Protein AF-A0A931P6E9-F1 (afdb_monomer_lite)

Structure (mmCIF, N/CA/C/O backbone):
data_AF-A0A931P6E9-F1
#
_entry.id   AF-A0A931P6E9-F1
#
loop_
_atom_site.group_PDB
_atom_site.id
_atom_site.type_symbol
_atom_site.label_atom_id
_atom_site.label_alt_id
_atom_site.label_comp_id
_atom_site.label_asym_id
_atom_site.label_entity_id
_atom_site.label_seq_id
_atom_site.pdbx_PDB_ins_code
_atom_site.Cartn_x
_atom_site.Cartn_y
_atom_site.Cartn_z
_atom_site.occupancy
_atom_site.B_iso_or_equiv
_atom_site.auth_seq_id
_atom_site.auth_comp_id
_atom_site.auth_asym_id
_atom_site.auth_atom_id
_atom_site.pdbx_PDB_model_num
ATOM 1 N N . MET A 1 1 ? -8.793 32.270 -4.865 1.00 37.72 1 MET A N 1
ATOM 2 C CA . MET A 1 1 ? -8.742 30.848 -4.454 1.00 37.72 1 MET A CA 1
ATOM 3 C C . MET A 1 1 ? -7.533 30.661 -3.545 1.00 37.72 1 MET A C 1
ATOM 5 O O . MET A 1 1 ? -6.419 30.543 -4.040 1.00 37.72 1 MET A O 1
ATOM 9 N N . SER A 1 2 ? -7.734 30.741 -2.228 1.00 30.88 2 SER A N 1
ATOM 10 C CA . SER A 1 2 ? -6.665 30.593 -1.229 1.00 30.88 2 SER A CA 1
ATOM 11 C C . SER A 1 2 ? -6.342 29.115 -1.012 1.00 30.88 2 SER A C 1
ATOM 13 O O . SER A 1 2 ? -7.248 28.305 -0.834 1.00 30.88 2 SER A O 1
ATOM 15 N N . LYS A 1 3 ? -5.055 28.752 -1.048 1.00 33.56 3 LYS A N 1
ATOM 16 C CA . LYS A 1 3 ? -4.587 27.404 -0.692 1.00 33.56 3 LYS A CA 1
ATOM 17 C C . LYS A 1 3 ? -4.678 27.233 0.833 1.00 33.56 3 LYS A C 1
ATOM 19 O O . LYS A 1 3 ? -4.134 28.084 1.534 1.00 33.56 3 LYS A O 1
ATOM 24 N N . PRO A 1 4 ? -5.301 26.167 1.364 1.00 40.81 4 PRO A N 1
ATOM 25 C CA . PRO A 1 4 ? -5.273 25.902 2.798 1.00 40.81 4 PRO A CA 1
ATOM 26 C C . PRO A 1 4 ? -3.853 25.521 3.251 1.00 40.81 4 PRO A C 1
ATOM 28 O O . PRO A 1 4 ? -3.159 24.735 2.600 1.00 40.81 4 PRO A O 1
ATOM 31 N N . GLY A 1 5 ? -3.406 26.112 4.360 1.00 35.81 5 GLY A N 1
ATOM 32 C CA . GLY A 1 5 ? -2.093 25.878 4.959 1.00 35.81 5 GLY A CA 1
ATOM 33 C C .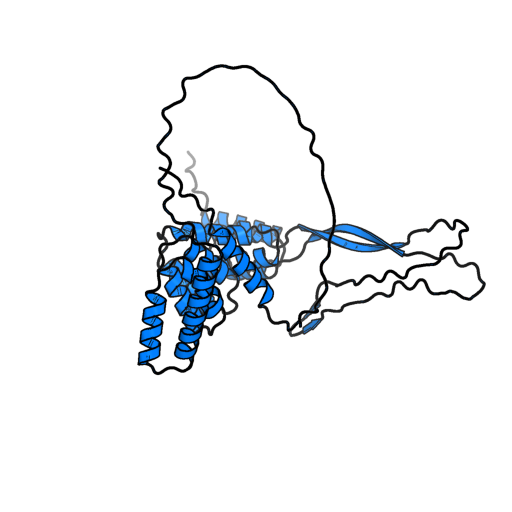 GLY A 1 5 ? -2.031 24.544 5.705 1.00 35.81 5 GLY A C 1
ATOM 34 O O . GLY A 1 5 ? -2.472 24.436 6.843 1.00 35.81 5 GLY A O 1
ATOM 35 N N . VAL A 1 6 ? -1.434 23.522 5.089 1.00 44.50 6 VAL A N 1
ATOM 36 C CA . VAL A 1 6 ? -1.236 22.190 5.688 1.00 44.50 6 VAL A CA 1
ATOM 37 C C . VAL A 1 6 ? 0.122 22.135 6.403 1.00 44.50 6 VAL A C 1
ATOM 39 O O . VAL A 1 6 ? 1.087 21.595 5.869 1.00 44.50 6 VAL A O 1
ATOM 42 N N . SER A 1 7 ? 0.237 22.718 7.602 1.00 42.66 7 SER A N 1
ATOM 43 C CA . SER A 1 7 ? 1.507 22.707 8.368 1.00 42.66 7 SER A CA 1
ATOM 44 C C . SER A 1 7 ? 1.514 21.721 9.555 1.00 42.66 7 SER A C 1
ATOM 46 O O . SER A 1 7 ? 2.566 21.231 9.959 1.00 42.66 7 SER A O 1
ATOM 48 N N . GLY A 1 8 ? 0.351 21.319 10.084 1.00 39.19 8 GLY A N 1
ATOM 49 C CA . GLY A 1 8 ? 0.281 20.485 11.298 1.00 39.19 8 GLY A CA 1
ATOM 50 C C . GLY A 1 8 ? 0.332 18.960 11.099 1.00 39.19 8 GLY A C 1
ATOM 51 O O . GLY A 1 8 ? 0.775 18.241 11.994 1.00 39.19 8 GLY A O 1
ATOM 52 N N . SER A 1 9 ? -0.105 18.440 9.947 1.00 51.00 9 SER A N 1
ATOM 53 C CA . SER A 1 9 ? -0.431 17.005 9.804 1.00 51.00 9 SER A CA 1
ATOM 54 C C . SER A 1 9 ? 0.738 16.106 9.353 1.00 51.00 9 SER A C 1
ATOM 56 O O . SER A 1 9 ? 0.750 14.897 9.589 1.00 51.00 9 SER A O 1
ATOM 58 N N . ALA A 1 10 ? 1.805 16.687 8.791 1.00 48.62 10 ALA A N 1
ATOM 59 C CA . ALA A 1 10 ? 2.968 15.930 8.309 1.00 48.62 10 ALA A CA 1
ATOM 60 C C . ALA A 1 10 ? 3.711 15.151 9.420 1.00 48.62 10 ALA A C 1
ATOM 62 O O . ALA A 1 10 ? 4.450 14.208 9.128 1.00 48.62 10 ALA A O 1
ATOM 63 N N . HIS A 1 11 ? 3.527 15.523 10.692 1.00 47.34 11 HIS A N 1
ATOM 64 C CA . HIS A 1 11 ? 4.158 14.843 11.827 1.00 47.34 11 HIS A CA 1
ATOM 65 C C . HIS A 1 11 ? 3.502 13.487 12.144 1.00 47.34 11 HIS A C 1
ATOM 67 O O . HIS A 1 11 ? 4.214 12.517 12.401 1.00 47.34 11 HIS A O 1
ATOM 73 N N . ALA A 1 12 ? 2.172 13.377 12.031 1.00 50.34 12 ALA A N 1
ATOM 74 C CA . ALA A 1 12 ? 1.443 12.130 12.286 1.00 50.34 12 ALA A CA 1
ATOM 75 C C . ALA A 1 12 ? 1.788 11.045 11.249 1.00 50.34 12 ALA A C 1
ATOM 77 O O . ALA A 1 12 ? 2.046 9.894 11.602 1.00 50.34 12 ALA A O 1
ATOM 78 N N . LEU A 1 13 ? 1.920 11.433 9.974 1.00 52.03 13 LEU A N 1
ATOM 79 C CA . LEU A 1 13 ? 2.317 10.516 8.899 1.00 52.03 13 LEU A CA 1
ATOM 80 C C . LEU A 1 13 ? 3.769 10.012 9.053 1.00 52.03 13 LEU A C 1
ATOM 82 O O . LEU A 1 13 ? 4.083 8.884 8.672 1.00 52.03 13 LEU A O 1
ATOM 86 N N . ARG A 1 14 ? 4.670 10.822 9.636 1.00 53.66 14 ARG A N 1
ATOM 87 C CA . ARG A 1 14 ? 6.057 10.411 9.937 1.00 53.66 14 ARG A CA 1
ATOM 88 C C . ARG A 1 14 ? 6.124 9.380 11.065 1.00 53.66 14 ARG A C 1
ATOM 90 O O . ARG A 1 14 ? 6.889 8.426 10.944 1.00 53.66 14 ARG A O 1
ATOM 97 N N . ILE A 1 15 ? 5.312 9.539 12.111 1.00 51.22 15 ILE A N 1
ATOM 98 C CA . ILE A 1 15 ? 5.212 8.570 13.216 1.00 51.22 15 ILE A CA 1
ATOM 99 C C . ILE A 1 15 ? 4.628 7.245 12.705 1.00 51.22 15 ILE A C 1
ATOM 101 O O . ILE A 1 15 ? 5.173 6.181 12.996 1.00 51.22 15 ILE A O 1
ATOM 105 N N . PHE A 1 16 ? 3.604 7.301 11.846 1.00 51.94 16 PHE A N 1
ATOM 106 C CA . PHE A 1 16 ? 3.040 6.116 11.191 1.00 51.94 16 PHE A CA 1
ATOM 107 C C . PHE A 1 16 ? 4.075 5.373 10.326 1.00 51.94 16 PHE A C 1
ATOM 109 O O . PHE A 1 16 ? 4.223 4.155 10.427 1.00 51.94 16 PHE A O 1
ATOM 116 N N . ARG A 1 17 ? 4.880 6.109 9.545 1.00 53.22 17 ARG A N 1
ATOM 117 C CA . ARG A 1 17 ? 5.963 5.538 8.724 1.00 53.22 17 ARG A CA 1
ATOM 118 C C . ARG A 1 17 ? 7.057 4.860 9.563 1.00 53.22 17 ARG A C 1
ATOM 120 O O . ARG A 1 17 ? 7.628 3.873 9.109 1.00 53.22 17 ARG A O 1
ATOM 127 N N . TRP A 1 18 ? 7.337 5.347 10.773 1.00 46.69 18 TRP A N 1
ATOM 128 C CA . TRP A 1 18 ? 8.264 4.697 11.710 1.00 46.69 18 TRP A CA 1
ATOM 129 C C . TRP A 1 18 ? 7.665 3.427 12.342 1.00 46.69 18 TRP A C 1
ATOM 131 O O . TRP A 1 18 ? 8.343 2.402 12.432 1.00 46.69 18 TRP A O 1
ATOM 141 N N . ALA A 1 19 ? 6.376 3.454 12.694 1.00 42.84 19 ALA A N 1
ATOM 142 C CA . ALA A 1 19 ? 5.666 2.331 13.312 1.00 42.84 19 ALA A CA 1
ATOM 143 C C . ALA A 1 19 ? 5.377 1.158 12.351 1.00 42.84 19 ALA A C 1
ATOM 145 O O . ALA A 1 19 ? 5.225 0.025 12.808 1.00 42.84 19 ALA A O 1
ATOM 146 N N . LEU A 1 20 ? 5.304 1.414 11.039 1.00 50.03 20 LEU A N 1
ATOM 147 C CA . LEU A 1 20 ? 5.203 0.381 9.998 1.00 50.03 20 LEU A CA 1
ATOM 148 C C . LEU A 1 20 ? 6.561 -0.244 9.651 1.00 50.03 20 LEU A C 1
ATOM 150 O O . LEU A 1 20 ? 6.646 -1.450 9.450 1.00 50.03 20 LEU A O 1
ATOM 154 N N . MET A 1 21 ? 7.638 0.550 9.634 1.00 44.16 21 MET A N 1
ATOM 155 C CA . MET A 1 21 ? 8.998 0.059 9.349 1.00 44.16 21 MET A CA 1
ATOM 156 C C . MET A 1 21 ? 9.559 -0.845 10.456 1.00 44.16 21 MET A C 1
ATOM 158 O O . MET A 1 21 ? 10.421 -1.674 10.192 1.00 44.16 21 MET A O 1
ATOM 162 N N . THR A 1 22 ? 9.084 -0.688 11.691 1.00 44.66 22 THR A N 1
ATOM 163 C CA . THR A 1 22 ? 9.527 -1.474 12.856 1.00 44.66 22 THR A CA 1
ATOM 164 C C . THR A 1 22 ? 8.664 -2.716 13.118 1.00 44.66 22 THR A C 1
ATOM 166 O O . THR A 1 22 ? 9.045 -3.558 13.924 1.00 44.66 22 THR A O 1
ATOM 169 N N . GLY A 1 23 ? 7.519 -2.861 12.437 1.00 36.66 23 GLY A N 1
ATOM 170 C CA . GLY A 1 23 ? 6.519 -3.902 12.713 1.00 36.66 23 GLY A CA 1
ATOM 171 C C . GLY A 1 23 ? 6.686 -5.231 11.966 1.00 36.66 23 GLY A C 1
ATOM 172 O O . GLY A 1 23 ? 5.920 -6.156 12.223 1.00 36.66 23 GLY A O 1
ATOM 173 N N . ALA A 1 24 ? 7.662 -5.365 11.064 1.00 37.91 24 ALA A N 1
ATOM 174 C CA . ALA A 1 24 ? 7.980 -6.649 10.440 1.00 37.91 24 ALA A CA 1
ATOM 175 C C . ALA A 1 24 ? 8.826 -7.500 11.406 1.00 37.91 24 ALA A C 1
ATOM 177 O O . ALA A 1 24 ? 10.048 -7.400 11.418 1.00 37.91 24 ALA A O 1
ATOM 178 N N . ALA A 1 25 ? 8.141 -8.270 12.256 1.00 37.81 25 ALA A N 1
ATOM 179 C CA . ALA A 1 25 ? 8.615 -9.426 13.025 1.00 37.81 25 ALA A CA 1
ATOM 180 C C . ALA A 1 25 ? 10.145 -9.605 13.162 1.00 37.81 25 ALA A C 1
ATOM 182 O O . ALA A 1 25 ? 10.723 -10.474 12.522 1.00 37.81 25 ALA A O 1
ATOM 183 N N . PHE A 1 26 ? 10.777 -8.859 14.071 1.00 30.36 26 PHE A N 1
ATOM 184 C CA . PHE A 1 26 ? 12.008 -9.286 14.741 1.00 30.36 26 PHE A CA 1
ATOM 185 C C . PHE A 1 26 ? 11.979 -8.793 16.186 1.00 30.36 26 PHE A C 1
ATOM 187 O O . PHE A 1 26 ? 11.957 -7.592 16.455 1.00 30.36 26 PHE A O 1
ATOM 194 N N . GLY A 1 27 ? 11.950 -9.741 17.123 1.00 34.56 27 GLY A N 1
ATOM 195 C CA . GLY A 1 27 ? 12.143 -9.468 18.539 1.00 34.56 27 GLY A CA 1
ATOM 196 C C . GLY A 1 27 ? 13.570 -8.991 18.769 1.00 34.56 27 GLY A C 1
ATOM 197 O O . GLY A 1 27 ? 14.489 -9.799 18.848 1.00 34.56 27 GLY A O 1
ATOM 198 N N . VAL A 1 28 ? 13.751 -7.679 18.865 1.00 29.83 28 VAL A N 1
ATOM 199 C CA . VAL A 1 28 ? 14.983 -7.072 19.364 1.00 29.83 28 VAL A CA 1
ATOM 200 C C . VAL A 1 28 ? 14.614 -6.297 20.618 1.00 29.83 28 VAL A C 1
ATOM 202 O O . VAL A 1 28 ? 13.888 -5.305 20.575 1.00 29.83 28 VAL A O 1
ATOM 205 N N . THR A 1 29 ? 15.081 -6.800 21.754 1.00 30.42 29 THR A N 1
ATOM 206 C CA . THR A 1 29 ? 15.074 -6.105 23.040 1.00 30.42 29 THR A CA 1
ATOM 207 C C . THR A 1 29 ? 15.833 -4.779 22.916 1.00 30.42 29 THR A C 1
ATOM 209 O O . THR A 1 29 ? 16.926 -4.757 22.346 1.00 30.42 29 THR A O 1
ATOM 212 N N . PRO A 1 30 ? 15.313 -3.657 23.446 1.00 33.00 30 PRO A N 1
ATOM 213 C CA . PRO A 1 30 ? 16.059 -2.409 23.444 1.00 33.00 30 PRO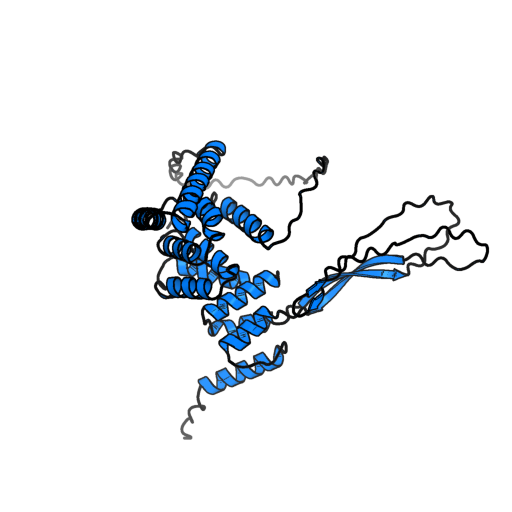 A CA 1
ATOM 214 C C . PRO A 1 30 ? 17.186 -2.475 24.483 1.00 33.00 30 PRO A C 1
ATOM 216 O O . PRO A 1 30 ? 16.942 -2.509 25.688 1.00 33.00 30 PRO A O 1
ATOM 219 N N . LEU A 1 31 ? 18.430 -2.478 24.003 1.00 30.56 31 LEU A N 1
ATOM 220 C CA . LEU A 1 31 ? 19.617 -2.171 24.798 1.00 30.56 31 LEU A CA 1
ATOM 221 C C . LEU A 1 31 ? 19.600 -0.676 25.144 1.00 30.56 31 LEU A C 1
ATOM 223 O O . LEU A 1 31 ? 19.678 0.188 24.273 1.00 30.56 31 LEU A O 1
ATOM 227 N N . THR A 1 32 ? 19.478 -0.380 26.433 1.00 37.59 32 THR A N 1
ATOM 228 C CA . THR A 1 32 ? 19.641 0.952 27.017 1.00 37.59 32 THR A CA 1
ATOM 229 C C . THR A 1 32 ? 21.091 1.422 26.871 1.00 37.59 32 THR A C 1
ATOM 231 O O . THR A 1 32 ? 21.993 0.806 27.433 1.00 37.59 32 THR A O 1
ATOM 234 N N . GLY A 1 33 ? 21.309 2.522 26.146 1.00 31.34 33 GLY A N 1
ATOM 235 C CA . GLY A 1 33 ? 22.601 3.196 25.998 1.00 31.34 33 GLY A CA 1
ATOM 236 C C . GLY A 1 33 ? 22.445 4.714 26.132 1.00 31.34 33 GLY A C 1
ATOM 237 O O . GLY A 1 33 ? 21.525 5.297 25.567 1.00 31.34 33 GLY A O 1
ATOM 238 N N . ALA A 1 34 ? 23.320 5.307 26.944 1.00 33.56 34 ALA A N 1
ATOM 239 C CA . ALA A 1 34 ? 23.316 6.663 27.501 1.00 33.56 34 ALA A CA 1
ATOM 240 C C . ALA A 1 34 ? 23.483 7.813 26.463 1.00 33.56 34 ALA A C 1
ATOM 242 O O . ALA A 1 34 ? 23.802 7.552 25.302 1.00 33.56 34 ALA A O 1
ATOM 243 N N . PRO A 1 35 ? 23.267 9.093 26.852 1.00 39.09 35 PRO A N 1
ATOM 244 C CA . PRO A 1 35 ? 23.123 10.207 25.917 1.00 39.09 35 PRO A CA 1
ATOM 245 C C . PRO A 1 35 ? 24.469 10.754 25.422 1.00 39.09 35 PRO A C 1
ATOM 247 O O . PRO A 1 35 ? 25.378 11.031 26.201 1.00 39.09 35 PRO A O 1
ATOM 250 N N . PHE A 1 36 ? 24.552 10.974 24.110 1.00 32.66 36 PHE A N 1
ATOM 251 C CA . PHE A 1 36 ? 25.669 11.631 23.437 1.00 32.66 36 PHE A CA 1
ATOM 252 C C . PHE A 1 36 ? 25.425 13.150 23.420 1.00 32.66 36 PHE A C 1
ATOM 254 O O . PHE A 1 36 ? 24.562 13.642 22.690 1.00 32.66 36 PHE A O 1
ATOM 261 N N . GLN A 1 37 ? 26.162 13.893 24.248 1.00 41.50 37 GLN A N 1
ATOM 262 C CA . GLN A 1 37 ? 26.426 15.315 24.022 1.00 41.50 37 GLN A CA 1
ATOM 263 C C . GLN A 1 37 ? 27.653 15.427 23.109 1.00 41.50 37 GLN A C 1
ATOM 265 O O . GLN A 1 37 ? 28.647 14.754 23.359 1.00 41.50 37 GLN A O 1
ATOM 270 N N . ASP A 1 38 ? 27.603 16.260 22.069 1.00 38.88 38 ASP A N 1
ATOM 271 C CA . ASP A 1 38 ? 28.269 17.573 22.050 1.00 38.88 38 ASP A CA 1
ATOM 272 C C . ASP A 1 38 ? 28.414 18.124 20.607 1.00 38.88 38 ASP A C 1
ATOM 274 O O . ASP A 1 38 ? 28.525 17.382 19.635 1.00 38.88 38 ASP A O 1
ATOM 278 N N . ARG A 1 39 ? 28.425 19.460 20.518 1.00 36.69 39 ARG A N 1
ATOM 279 C CA . ARG A 1 39 ? 29.121 20.318 19.534 1.00 36.69 39 ARG A CA 1
ATOM 280 C C . ARG A 1 39 ? 29.086 20.015 18.023 1.00 36.69 39 ARG A C 1
ATOM 282 O O . ARG A 1 39 ? 29.835 19.194 17.512 1.00 36.69 39 ARG A O 1
ATOM 289 N N . ALA A 1 40 ? 28.481 20.954 17.287 1.00 36.44 40 ALA A N 1
ATOM 290 C CA . ALA A 1 40 ? 29.203 21.720 16.258 1.00 36.44 40 ALA A CA 1
ATOM 291 C C . ALA A 1 40 ? 28.470 23.038 15.947 1.00 36.44 40 ALA A C 1
ATOM 293 O O . ALA A 1 40 ? 27.400 23.054 15.341 1.00 36.44 40 ALA A O 1
ATOM 294 N N . LYS A 1 41 ? 29.072 24.153 16.376 1.00 44.69 41 LYS A N 1
ATOM 295 C CA . LYS A 1 41 ? 28.790 25.497 15.862 1.00 44.69 41 LYS A CA 1
ATOM 296 C C . LYS A 1 41 ? 29.292 25.553 14.420 1.00 44.69 41 LYS A C 1
ATOM 298 O O . LYS A 1 41 ? 30.436 25.180 14.173 1.00 44.69 41 LYS A O 1
ATOM 303 N N . GLN A 1 42 ? 28.470 26.039 13.498 1.00 39.25 42 GLN A N 1
ATOM 304 C CA . GLN A 1 42 ? 28.917 26.395 12.156 1.00 39.25 42 GLN A CA 1
ATOM 305 C C . GLN A 1 42 ? 28.522 27.849 11.904 1.00 39.25 42 GLN A C 1
ATOM 307 O O . GLN A 1 42 ? 27.346 28.186 11.768 1.00 39.25 42 GLN A O 1
ATOM 312 N N . GLU A 1 43 ? 29.538 28.703 11.958 1.00 37.72 43 GLU A N 1
ATOM 313 C CA . GLU A 1 43 ? 29.482 30.132 11.687 1.00 37.72 43 GLU A CA 1
ATOM 314 C C . GLU A 1 43 ? 29.067 30.356 10.227 1.00 37.72 43 GLU A C 1
ATOM 316 O O . GLU A 1 43 ? 29.610 29.737 9.310 1.00 37.72 43 GLU A O 1
ATOM 321 N N . ARG A 1 44 ? 28.075 31.224 10.009 1.00 44.50 44 ARG A N 1
ATOM 322 C CA . ARG A 1 44 ? 27.736 31.753 8.684 1.00 44.50 44 ARG A CA 1
ATOM 323 C C . ARG A 1 44 ? 28.222 33.200 8.603 1.00 44.50 44 ARG A C 1
ATOM 325 O O . ARG A 1 44 ? 27.969 33.946 9.548 1.00 44.50 44 ARG A O 1
ATOM 332 N N . PRO A 1 45 ? 28.860 33.615 7.498 1.00 46.84 45 PRO A N 1
ATOM 333 C CA . PRO A 1 45 ? 29.215 35.009 7.290 1.00 46.84 45 PRO A CA 1
ATOM 334 C C . PRO A 1 45 ? 27.970 35.849 6.980 1.00 46.84 45 PRO A C 1
ATOM 336 O O . PRO A 1 45 ? 27.122 35.473 6.170 1.00 46.84 45 PRO A O 1
ATOM 339 N N . THR A 1 46 ? 27.884 36.999 7.641 1.00 43.31 46 THR A N 1
ATOM 340 C CA . THR A 1 46 ? 26.956 38.095 7.359 1.00 43.31 46 THR A CA 1
ATOM 341 C C . THR A 1 46 ? 27.442 38.871 6.137 1.00 43.31 46 THR A C 1
ATOM 343 O O . THR A 1 46 ? 28.530 39.445 6.174 1.00 43.31 46 THR A O 1
ATOM 346 N N . VAL A 1 47 ? 26.641 38.909 5.073 1.00 51.38 47 VAL A N 1
ATOM 347 C CA . VAL A 1 47 ? 26.806 39.865 3.970 1.00 51.38 47 VAL A CA 1
ATOM 348 C C . VAL A 1 47 ? 25.832 41.013 4.220 1.00 51.38 47 VAL A C 1
ATOM 350 O O . VAL A 1 47 ? 24.620 40.810 4.224 1.00 51.38 47 VAL A O 1
ATOM 353 N N . ASN A 1 48 ? 26.391 42.193 4.489 1.00 49.22 48 ASN A N 1
ATOM 354 C CA . ASN A 1 48 ? 25.690 43.471 4.458 1.00 49.22 48 ASN A CA 1
ATOM 355 C C . ASN A 1 48 ? 25.589 43.913 2.996 1.00 49.22 48 ASN A C 1
ATOM 357 O O . ASN A 1 48 ? 26.614 44.214 2.389 1.00 49.22 48 ASN A O 1
ATOM 361 N N . GLU A 1 49 ? 24.375 44.008 2.464 1.00 47.69 49 GLU A N 1
ATOM 362 C CA . GLU A 1 49 ? 24.091 44.787 1.259 1.00 47.69 49 GLU A CA 1
ATOM 363 C C . GLU A 1 49 ? 23.000 45.802 1.594 1.00 47.69 49 GLU A C 1
ATOM 365 O O . GLU A 1 49 ? 21.827 45.477 1.772 1.00 47.69 49 GLU A O 1
ATOM 370 N N . SER A 1 50 ? 23.448 47.045 1.752 1.00 47.53 50 SER A N 1
ATOM 371 C CA . SER A 1 50 ? 22.639 48.254 1.744 1.00 47.53 50 SER A CA 1
ATOM 372 C C . SER A 1 50 ? 22.305 48.602 0.297 1.00 47.53 50 SER A C 1
ATOM 374 O O . SER A 1 50 ? 23.213 48.826 -0.506 1.00 47.53 50 SER A O 1
ATOM 376 N N . SER A 1 51 ? 21.028 48.689 -0.047 1.00 53.06 51 SER A N 1
ATOM 377 C CA . SER A 1 51 ? 20.587 49.434 -1.224 1.00 53.06 51 SER A CA 1
ATOM 378 C C . SER A 1 51 ? 19.223 50.048 -0.956 1.00 53.06 51 SER A C 1
ATOM 380 O O . SER A 1 51 ? 18.339 49.420 -0.371 1.00 53.06 51 SER A O 1
ATOM 382 N N . ASP A 1 52 ? 19.167 51.318 -1.327 1.00 48.22 52 ASP A N 1
ATOM 383 C CA . ASP A 1 52 ? 18.215 52.337 -0.940 1.00 48.22 52 ASP A CA 1
ATOM 384 C C . ASP A 1 52 ? 16.802 52.165 -1.504 1.00 48.22 52 ASP A C 1
ATOM 386 O O . ASP A 1 52 ? 16.521 51.397 -2.423 1.00 48.22 52 ASP A O 1
ATOM 390 N N . GLU A 1 53 ? 15.925 52.937 -0.868 1.00 47.25 53 GLU A N 1
ATOM 391 C CA . GLU A 1 53 ? 14.483 53.039 -1.003 1.00 47.25 53 GLU A CA 1
ATOM 392 C C . GLU A 1 53 ? 13.990 53.377 -2.422 1.00 47.25 53 GLU A C 1
ATOM 394 O O . GLU A 1 53 ? 14.356 54.398 -2.999 1.00 47.25 53 GLU A O 1
ATOM 399 N N . GLU A 1 54 ? 12.978 52.638 -2.884 1.00 52.56 54 GLU A N 1
ATOM 400 C CA . GLU A 1 54 ? 11.913 53.196 -3.724 1.00 52.56 54 GLU A CA 1
ATOM 401 C C . GLU A 1 54 ? 10.561 52.836 -3.083 1.00 52.56 54 GLU A C 1
ATOM 403 O O . GLU A 1 54 ? 10.090 51.695 -3.117 1.00 52.56 54 GLU A O 1
ATOM 408 N N . ARG A 1 55 ? 9.968 53.810 -2.376 1.00 50.75 55 ARG A N 1
ATOM 409 C CA . ARG A 1 55 ? 8.710 53.658 -1.628 1.00 50.75 55 ARG A CA 1
ATOM 410 C C . ARG A 1 55 ? 7.518 53.585 -2.579 1.00 50.75 55 ARG A C 1
ATOM 412 O O . ARG A 1 55 ? 6.919 54.600 -2.925 1.00 50.75 55 ARG A O 1
ATOM 419 N N . VAL A 1 56 ? 7.121 52.365 -2.923 1.00 68.12 56 VAL A N 1
ATOM 420 C CA . VAL A 1 56 ? 5.798 52.068 -3.485 1.00 68.12 56 VAL A CA 1
ATOM 421 C C . VAL A 1 56 ? 4.759 52.088 -2.346 1.00 68.12 56 VAL A C 1
ATOM 423 O O . VAL A 1 56 ? 5.009 51.491 -1.295 1.00 68.12 56 VAL A O 1
ATOM 426 N N . PRO A 1 57 ? 3.598 52.758 -2.496 1.00 55.19 57 PRO A N 1
ATOM 427 C CA . PRO A 1 57 ? 2.561 52.793 -1.466 1.00 55.19 57 PRO A CA 1
ATOM 428 C C . PRO A 1 57 ? 2.064 51.380 -1.127 1.00 55.19 57 PRO A C 1
ATOM 430 O O . PRO A 1 57 ? 1.603 50.636 -1.993 1.00 55.19 57 PRO A O 1
ATOM 433 N N . LYS A 1 58 ? 2.185 51.026 0.158 1.00 64.25 58 LYS A N 1
ATOM 434 C CA . LYS A 1 58 ? 1.834 49.726 0.742 1.00 64.25 58 LYS A CA 1
ATOM 435 C C . LYS A 1 58 ? 0.332 49.450 0.522 1.00 64.25 58 LYS A C 1
ATOM 437 O O . LYS A 1 58 ? -0.487 50.219 1.028 1.00 64.25 58 LYS A O 1
ATOM 442 N N . PRO A 1 59 ? -0.056 48.394 -0.219 1.00 65.75 59 PRO A N 1
ATOM 443 C CA . PRO A 1 59 ? -1.453 47.989 -0.332 1.00 65.75 59 PRO A CA 1
ATOM 444 C C . PRO A 1 59 ? -2.006 47.657 1.056 1.00 65.75 59 PRO A C 1
ATOM 446 O O . PRO A 1 59 ? -1.316 47.014 1.847 1.00 65.75 59 PRO A O 1
ATOM 449 N N . LEU A 1 60 ? -3.231 48.111 1.334 1.00 63.09 60 LEU A N 1
ATOM 450 C CA . LEU A 1 60 ? -3.983 47.837 2.561 1.00 63.09 60 LEU A CA 1
ATOM 451 C C . LEU A 1 60 ? -3.851 46.358 2.946 1.00 63.09 60 LEU A C 1
ATOM 453 O O . LEU A 1 60 ? -4.236 45.474 2.177 1.00 63.09 60 LEU A O 1
ATOM 457 N N . GLU A 1 61 ? -3.256 46.111 4.114 1.00 64.31 61 GLU A N 1
ATOM 458 C CA . GLU A 1 61 ? -2.986 44.766 4.608 1.00 64.31 61 GLU A CA 1
ATOM 459 C C . GLU A 1 61 ? -4.316 44.005 4.768 1.00 64.31 61 GLU A C 1
ATOM 461 O O . GLU A 1 61 ? -5.230 44.504 5.431 1.00 64.31 61 GLU A O 1
ATOM 466 N N . PRO A 1 62 ? -4.473 42.824 4.139 1.00 64.50 62 PRO A N 1
ATOM 467 C CA . PRO A 1 62 ? -5.637 41.982 4.366 1.00 64.50 62 PRO A CA 1
ATOM 468 C C . PRO A 1 62 ? -5.656 41.596 5.846 1.00 64.50 62 PRO A C 1
ATOM 470 O O . PRO A 1 62 ? -4.663 41.071 6.348 1.00 64.50 62 PRO A O 1
ATOM 473 N N . GLY A 1 63 ? -6.769 41.899 6.522 1.00 62.03 63 GLY A N 1
ATOM 474 C CA . GLY A 1 63 ? -6.951 41.668 7.954 1.00 62.03 63 GLY A CA 1
ATOM 475 C C . GLY A 1 63 ? -6.431 40.299 8.378 1.00 62.03 63 GLY A C 1
ATOM 476 O O . GLY A 1 63 ? -6.709 39.295 7.715 1.00 62.03 63 GLY A O 1
ATOM 477 N N . GLU A 1 64 ? -5.633 40.294 9.447 1.00 63.56 64 GLU A N 1
ATOM 478 C CA . GLU A 1 64 ? -5.045 39.091 10.025 1.00 63.56 64 GLU A CA 1
ATOM 479 C C . GLU A 1 64 ? -6.124 38.005 10.145 1.00 63.56 64 GLU A C 1
ATOM 481 O O . GLU A 1 64 ? -7.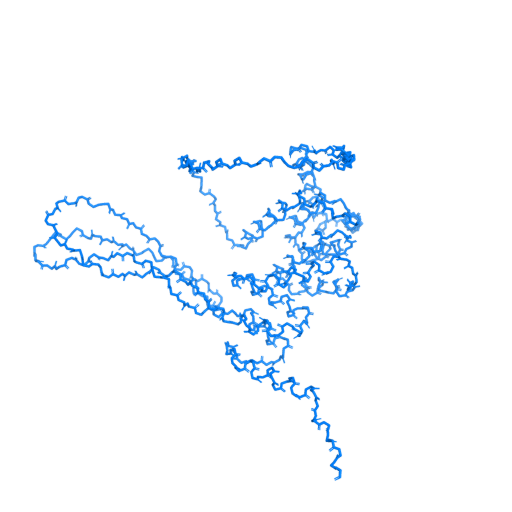172 38.258 10.747 1.00 63.56 64 GLU A O 1
ATOM 486 N N . PRO A 1 65 ? -5.924 36.816 9.546 1.00 61.31 65 PRO A N 1
ATOM 487 C CA . PRO A 1 65 ? -6.867 35.726 9.704 1.00 61.31 65 PRO A CA 1
ATOM 488 C C . PRO A 1 65 ? -6.986 35.428 11.196 1.00 61.31 65 PRO A C 1
ATOM 490 O O . PRO A 1 65 ? -5.993 35.111 11.852 1.00 61.31 65 PRO A O 1
ATOM 493 N N . ASP A 1 66 ? -8.209 35.587 11.691 1.00 53.69 66 ASP A N 1
ATOM 494 C CA . ASP A 1 66 ? -8.668 35.337 13.050 1.00 53.69 66 ASP A CA 1
ATOM 495 C C . ASP A 1 66 ? -7.969 34.092 13.631 1.00 53.69 66 ASP A C 1
ATOM 497 O O . ASP A 1 66 ? -8.270 32.946 13.297 1.00 53.69 66 ASP A O 1
ATOM 501 N N . SER A 1 67 ? -6.946 34.330 14.453 1.00 56.00 67 SER A N 1
ATOM 502 C CA . SER A 1 67 ? -6.013 33.334 14.996 1.00 56.00 67 SER A CA 1
ATOM 503 C C . SER A 1 67 ? -6.608 32.567 16.186 1.00 56.00 67 SER A C 1
ATOM 505 O O . SER A 1 67 ? -5.900 32.015 17.030 1.00 56.00 67 SER A O 1
ATOM 507 N N . THR A 1 68 ? -7.937 32.492 16.236 1.00 52.66 68 THR A N 1
ATOM 508 C CA . THR A 1 68 ? -8.725 31.815 17.267 1.00 52.66 68 THR A CA 1
ATOM 509 C C . THR A 1 68 ? -8.848 30.307 17.056 1.00 52.66 68 THR A C 1
ATOM 511 O O . THR A 1 68 ? -9.489 29.632 17.867 1.00 52.66 68 THR A O 1
ATOM 514 N N . GLU A 1 69 ? -8.152 29.728 16.068 1.00 57.16 69 GLU A N 1
ATOM 515 C CA . GLU A 1 69 ? -7.832 28.299 16.072 1.00 57.16 69 GLU A CA 1
ATOM 516 C C . GLU A 1 69 ? -6.839 28.037 17.217 1.00 57.16 69 GLU A C 1
ATOM 518 O O . GLU A 1 69 ? -5.623 27.957 17.026 1.00 57.16 69 GLU A O 1
ATOM 523 N N . LYS A 1 70 ? -7.381 27.979 18.446 1.00 65.81 70 LYS A N 1
ATOM 524 C CA . LYS A 1 70 ? -6.691 27.629 19.689 1.00 65.81 70 LYS A CA 1
ATOM 525 C C . LYS A 1 70 ? -5.794 26.445 19.390 1.00 65.81 70 LYS A C 1
ATOM 527 O O . LYS A 1 70 ? -6.261 25.311 19.269 1.00 65.81 70 LYS A O 1
ATOM 532 N N . GLN A 1 71 ? -4.499 26.713 19.261 1.00 76.56 71 GLN A N 1
ATOM 533 C CA . GLN A 1 71 ? -3.506 25.675 19.096 1.00 76.56 71 GLN A CA 1
ATOM 534 C C . GLN A 1 71 ? -3.552 24.834 20.366 1.00 76.56 71 GLN A C 1
ATOM 536 O O . GLN A 1 71 ? -2.962 25.208 21.377 1.00 76.56 71 GLN A O 1
ATOM 541 N N . LEU A 1 72 ? -4.292 23.720 20.314 1.00 78.50 72 LEU A N 1
ATOM 542 C CA . LEU A 1 72 ? -4.302 22.722 21.374 1.00 78.50 72 LEU A CA 1
ATOM 543 C C . LEU A 1 72 ? -2.851 22.472 21.755 1.00 78.50 72 LEU A C 1
ATOM 545 O O . LEU A 1 72 ? -2.009 22.176 20.890 1.00 78.50 72 LEU A O 1
ATOM 549 N N . SER A 1 73 ? -2.563 22.648 23.038 1.00 89.56 73 SER A N 1
ATOM 550 C CA . SER A 1 73 ? -1.224 22.444 23.556 1.00 89.56 73 SER A CA 1
ATOM 551 C C . SER A 1 73 ? -0.768 21.033 23.176 1.00 89.56 73 SER A C 1
ATOM 553 O O . SER A 1 73 ? -1.568 20.101 23.042 1.00 89.56 73 SER A O 1
ATOM 555 N N . LYS A 1 74 ? 0.538 20.842 22.962 1.00 90.31 74 LYS A N 1
ATOM 556 C CA . LYS A 1 74 ? 1.074 19.517 22.602 1.00 90.31 74 LYS A CA 1
ATOM 557 C C . LYS A 1 74 ? 0.625 18.431 23.595 1.00 90.31 74 LYS A C 1
ATOM 559 O O . LYS A 1 74 ? 0.391 17.299 23.183 1.00 90.31 74 LYS A O 1
ATOM 564 N N . SER A 1 75 ? 0.456 18.787 24.872 1.00 91.50 75 SER A N 1
ATOM 565 C CA . SER A 1 75 ? -0.042 17.886 25.915 1.00 91.50 75 SER A CA 1
ATOM 566 C C . SER A 1 75 ? -1.521 17.523 25.737 1.00 91.50 75 SER A C 1
ATOM 568 O O . SER A 1 75 ? -1.871 16.362 25.924 1.00 91.50 75 SER A O 1
ATOM 570 N N . GLU A 1 76 ? -2.388 18.454 25.333 1.00 93.44 76 GLU A N 1
ATOM 571 C CA . GLU A 1 76 ? -3.793 18.159 25.016 1.00 93.44 76 GLU A CA 1
ATOM 572 C C . GLU A 1 76 ? -3.919 17.261 23.787 1.00 93.44 76 GLU A C 1
ATOM 574 O O . GLU A 1 76 ? -4.654 16.277 23.830 1.00 93.44 76 GLU A O 1
ATOM 579 N N . LYS A 1 77 ? -3.147 17.529 22.725 1.00 91.25 77 LYS A N 1
ATOM 580 C CA . LYS A 1 77 ? -3.114 16.662 21.534 1.00 91.25 77 LYS A CA 1
ATOM 581 C C . LYS A 1 77 ? -2.694 15.236 21.888 1.00 91.25 77 LYS A C 1
ATOM 583 O O . LYS A 1 77 ? -3.300 14.289 21.396 1.00 91.25 77 LYS A O 1
ATOM 588 N N . GLN A 1 78 ? -1.705 15.079 22.771 1.00 94.12 78 GLN A N 1
ATOM 589 C CA . GLN A 1 78 ? -1.278 13.763 23.246 1.00 94.12 78 GLN A CA 1
ATOM 590 C C . GLN A 1 78 ? -2.361 13.075 24.088 1.00 94.12 78 GLN A C 1
ATOM 592 O O . GLN A 1 78 ? -2.659 11.909 23.857 1.00 94.12 78 GLN A O 1
ATOM 597 N N . LYS A 1 79 ? -3.007 13.794 25.016 1.00 95.88 79 LYS A N 1
ATOM 598 C CA . LYS A 1 79 ? -4.113 13.245 25.821 1.00 95.88 79 LYS A CA 1
ATOM 599 C C . LYS A 1 79 ? -5.274 12.770 24.946 1.00 95.88 79 LYS A C 1
ATOM 601 O O . LYS A 1 79 ? -5.811 11.692 25.189 1.00 95.88 79 LYS A O 1
ATOM 606 N N . LEU A 1 80 ? -5.635 13.550 23.925 1.00 96.00 80 LEU A N 1
ATOM 607 C CA . LEU A 1 80 ? -6.655 13.173 22.943 1.00 96.00 80 LEU A CA 1
ATOM 608 C C . LEU A 1 80 ? -6.232 11.933 22.149 1.00 96.00 80 LEU A C 1
ATOM 610 O O . LEU A 1 80 ? -7.014 10.998 22.009 1.00 96.00 80 LEU A O 1
ATOM 614 N N . HIS A 1 81 ? -4.983 11.890 21.683 1.00 94.88 81 HIS A N 1
ATOM 615 C CA . HIS A 1 81 ? -4.428 10.736 20.979 1.00 94.88 81 HIS A CA 1
ATOM 616 C C . HIS A 1 81 ? -4.485 9.455 21.829 1.00 94.88 81 HIS A C 1
ATOM 618 O O . HIS A 1 81 ? -4.958 8.418 21.365 1.00 94.88 81 HIS A O 1
ATOM 624 N N . ASP A 1 82 ? -4.072 9.527 23.095 1.00 96.69 82 ASP A N 1
ATOM 625 C CA . ASP A 1 82 ? -4.075 8.385 24.014 1.00 96.69 82 ASP A CA 1
ATOM 626 C C . ASP A 1 82 ? -5.500 7.931 24.364 1.00 96.69 82 ASP A C 1
ATOM 628 O O . ASP A 1 82 ? -5.758 6.731 24.497 1.00 96.69 82 ASP A O 1
ATOM 632 N N . ALA A 1 83 ? -6.444 8.870 24.485 1.00 97.62 83 ALA A N 1
ATOM 633 C CA . ALA A 1 83 ? -7.858 8.556 24.671 1.00 97.62 83 ALA A CA 1
ATOM 634 C C . ALA A 1 83 ? -8.425 7.792 23.463 1.00 97.62 83 ALA A C 1
ATOM 636 O O . ALA A 1 83 ? -9.095 6.771 23.639 1.00 97.62 83 ALA A O 1
ATOM 637 N N . TRP A 1 84 ? -8.094 8.227 22.243 1.00 98.12 84 TRP A N 1
ATOM 638 C CA . TRP A 1 84 ? -8.475 7.532 21.014 1.00 98.12 84 TRP A CA 1
ATOM 639 C C . TRP A 1 84 ? -7.861 6.135 20.913 1.00 98.12 84 TRP A C 1
ATOM 641 O O . TRP A 1 84 ? -8.578 5.189 20.591 1.00 98.12 84 TRP A O 1
ATOM 651 N N . ILE A 1 85 ? -6.575 5.968 21.247 1.00 97.81 85 ILE A N 1
ATOM 652 C CA . ILE A 1 85 ? -5.935 4.641 21.285 1.00 97.81 85 ILE A CA 1
ATOM 653 C C . ILE A 1 85 ? -6.711 3.704 22.210 1.00 97.81 85 ILE A C 1
ATOM 655 O O . ILE A 1 85 ? -7.076 2.605 21.797 1.00 97.81 85 ILE A O 1
ATOM 659 N N . LYS A 1 86 ? -7.003 4.140 23.442 1.00 98.25 86 LYS A N 1
ATOM 660 C CA . LYS A 1 86 ? -7.745 3.324 24.416 1.00 98.25 86 LYS A CA 1
ATOM 661 C C . LYS A 1 86 ? -9.129 2.944 23.893 1.00 98.25 86 LYS A C 1
ATOM 663 O O . LYS A 1 86 ? -9.545 1.795 24.042 1.00 98.25 86 LYS A O 1
ATOM 668 N N . ARG A 1 87 ? -9.826 3.882 23.243 1.00 98.25 87 ARG A N 1
ATOM 669 C CA . ARG A 1 87 ? -11.137 3.632 22.631 1.00 98.25 87 ARG A CA 1
ATOM 670 C C . ARG A 1 87 ? -11.054 2.571 21.533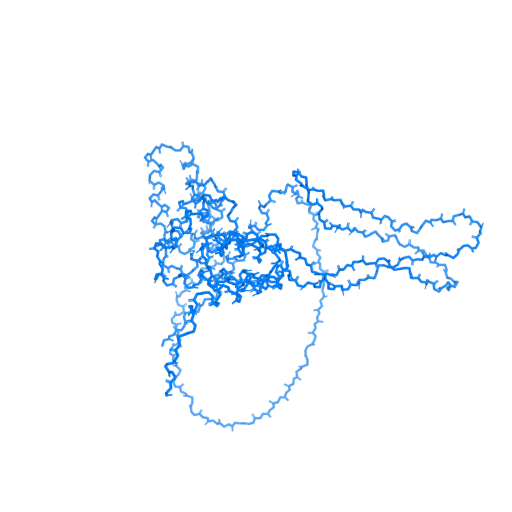 1.00 98.25 87 ARG A C 1
ATOM 672 O O . ARG A 1 87 ? -11.829 1.618 21.565 1.00 98.25 87 ARG A O 1
ATOM 679 N N . PHE A 1 88 ? -10.101 2.685 20.607 1.00 98.31 88 PHE A N 1
ATOM 680 C CA . PHE A 1 88 ? -9.945 1.709 19.524 1.00 98.31 88 PHE A CA 1
ATOM 681 C C . PHE A 1 88 ? -9.433 0.349 20.008 1.00 98.31 88 PHE A C 1
ATOM 683 O O . PHE A 1 88 ? -9.822 -0.668 19.445 1.00 98.31 88 PHE A O 1
ATOM 690 N N . GLN A 1 89 ? -8.633 0.293 21.076 1.00 98.00 89 GLN A N 1
ATOM 691 C CA . GLN A 1 89 ? -8.247 -0.973 21.712 1.00 98.00 89 GLN A CA 1
ATOM 692 C C . GLN A 1 89 ? -9.457 -1.683 22.333 1.00 98.00 89 GLN A C 1
ATOM 694 O O . GLN A 1 89 ? -9.624 -2.892 22.168 1.00 98.00 89 GLN A O 1
ATOM 699 N N . GLY A 1 90 ? -10.331 -0.932 23.012 1.00 98.12 90 GLY A N 1
ATOM 700 C CA . GLY A 1 90 ? -11.603 -1.456 23.513 1.00 98.12 90 GLY A CA 1
ATOM 701 C C . GLY A 1 90 ? -12.498 -1.966 22.382 1.00 98.12 90 GLY A C 1
ATOM 702 O O . GLY A 1 90 ? -13.024 -3.074 22.467 1.00 98.12 90 GLY A O 1
ATOM 703 N N . ALA A 1 91 ? -12.600 -1.196 21.295 1.00 98.25 91 ALA A N 1
ATOM 704 C CA . ALA A 1 91 ? -13.331 -1.576 20.090 1.00 98.25 91 ALA A CA 1
ATOM 705 C C . ALA A 1 91 ? -12.788 -2.873 19.470 1.00 98.25 91 ALA A C 1
ATOM 707 O O . ALA A 1 91 ? -13.554 -3.802 19.243 1.00 98.25 91 ALA A O 1
ATOM 708 N N . ALA A 1 92 ? -11.471 -2.978 19.270 1.00 98.00 92 ALA A N 1
ATOM 709 C CA . ALA A 1 92 ? -10.831 -4.169 18.714 1.00 98.00 92 ALA A CA 1
ATOM 710 C C . ALA A 1 92 ? -11.108 -5.420 19.564 1.00 98.00 92 ALA A C 1
ATOM 712 O O . ALA A 1 92 ? -11.466 -6.467 19.031 1.00 98.00 92 ALA A O 1
ATOM 713 N N . LYS A 1 93 ? -11.046 -5.306 20.899 1.00 98.25 93 LYS A N 1
ATOM 714 C CA . LYS A 1 93 ? -11.392 -6.412 21.805 1.00 98.25 93 LYS A CA 1
ATOM 715 C C . LYS A 1 93 ? -12.841 -6.887 21.620 1.00 98.25 93 LYS A C 1
ATOM 717 O O . LYS A 1 93 ? -13.089 -8.095 21.608 1.00 98.25 93 LYS A O 1
ATOM 722 N N . ILE A 1 94 ? -13.782 -5.950 21.468 1.00 98.31 94 ILE A N 1
ATOM 723 C CA . ILE A 1 94 ? -15.196 -6.257 21.204 1.00 98.31 94 ILE A CA 1
ATOM 724 C C . ILE A 1 94 ? -15.361 -6.890 19.818 1.00 98.31 94 ILE A C 1
ATOM 726 O O . ILE A 1 94 ? -16.081 -7.871 19.703 1.00 98.31 94 ILE A O 1
ATOM 730 N N . LEU A 1 95 ? -14.665 -6.411 18.785 1.00 98.06 95 LEU A N 1
ATOM 731 C CA . LEU A 1 95 ? -14.728 -7.004 17.442 1.00 98.06 95 LEU A CA 1
ATOM 732 C C . LEU A 1 95 ? -14.242 -8.463 17.413 1.00 98.06 95 LEU A C 1
ATOM 734 O O . LEU A 1 95 ? -14.774 -9.265 16.654 1.00 98.06 95 LEU A O 1
ATOM 738 N N . HIS A 1 96 ? -13.270 -8.827 18.255 1.00 97.62 96 HIS A N 1
ATOM 739 C CA . HIS A 1 96 ? -12.763 -10.205 18.330 1.00 97.62 96 HIS A CA 1
ATOM 740 C C . HIS A 1 96 ? -13.642 -11.167 19.130 1.00 97.62 96 HIS A C 1
ATOM 742 O O . HIS A 1 96 ? -13.669 -12.358 18.835 1.00 97.62 96 HIS A O 1
ATOM 748 N N . SER A 1 97 ? -14.291 -10.688 20.194 1.00 97.56 97 SER A N 1
ATOM 749 C CA . SER A 1 97 ? -14.887 -11.570 21.219 1.00 97.56 97 SER A CA 1
ATOM 750 C C . SER A 1 97 ? -16.247 -11.123 21.757 1.00 97.56 97 SER A C 1
ATOM 752 O O . SER A 1 97 ? -16.811 -11.769 22.641 1.00 97.56 97 SER A O 1
ATOM 754 N N . GLY A 1 98 ? -16.769 -10.002 21.268 1.00 97.12 98 GLY A N 1
ATOM 755 C CA . GLY A 1 98 ? -18.029 -9.419 21.703 1.00 97.12 98 GLY A CA 1
ATOM 756 C C . GLY A 1 98 ? -19.249 -10.169 21.181 1.00 97.12 98 GLY A C 1
ATOM 757 O O . GLY A 1 98 ? -19.180 -10.995 20.272 1.00 97.12 98 GLY A O 1
ATOM 758 N N . LYS A 1 99 ? -20.409 -9.853 21.760 1.00 98.25 99 LYS A N 1
ATOM 759 C CA . LYS A 1 99 ? -21.699 -10.338 21.246 1.00 98.25 99 LYS A CA 1
ATOM 760 C C . LYS A 1 99 ? -22.000 -9.682 19.898 1.00 98.25 99 LYS A C 1
ATOM 762 O O . LYS A 1 99 ? -21.590 -8.548 19.673 1.00 98.25 99 LYS A O 1
ATOM 767 N N . ALA A 1 100 ? -22.778 -10.352 19.046 1.00 97.81 100 ALA A N 1
ATOM 768 C CA . ALA A 1 100 ? -23.100 -9.863 17.701 1.00 97.81 100 ALA A CA 1
ATOM 769 C C . ALA A 1 100 ? -23.649 -8.422 17.687 1.00 97.81 100 ALA A C 1
ATOM 771 O O . ALA A 1 100 ? -23.250 -7.628 16.840 1.00 97.81 100 ALA A O 1
ATOM 772 N N . ASP A 1 101 ? -24.498 -8.059 18.651 1.00 97.94 101 ASP A N 1
ATOM 773 C CA . ASP A 1 101 ? -25.042 -6.698 18.743 1.00 97.94 101 ASP A CA 1
ATOM 774 C C . ASP A 1 101 ? -23.961 -5.671 19.113 1.00 97.94 101 ASP A C 1
ATOM 776 O O . ASP A 1 101 ? -23.851 -4.631 18.476 1.00 97.94 101 ASP A O 1
ATOM 780 N N . GLN A 1 102 ? -23.068 -6.010 20.049 1.00 98.06 102 GLN A N 1
ATOM 781 C CA . GLN A 1 102 ? -21.943 -5.144 20.424 1.00 98.06 102 GLN A CA 1
ATOM 782 C C . GLN A 1 102 ? -20.945 -4.966 19.276 1.00 98.06 102 GLN A C 1
ATOM 784 O O . GLN A 1 102 ? -20.386 -3.885 19.105 1.00 98.06 102 GLN A O 1
ATOM 789 N N . VAL A 1 103 ? -20.714 -6.023 18.491 1.00 98.25 103 VAL A N 1
ATOM 790 C CA . VAL A 1 103 ? -19.881 -5.959 17.284 1.00 98.25 103 VAL A CA 1
ATOM 791 C C . VAL A 1 103 ? -20.497 -4.979 16.287 1.00 98.25 103 VAL A C 1
ATOM 793 O O . VAL A 1 103 ? -19.800 -4.073 15.842 1.00 98.25 103 VAL A O 1
ATOM 796 N N . ARG A 1 104 ? -21.804 -5.080 16.010 1.00 98.19 104 ARG A N 1
ATOM 797 C CA . ARG A 1 104 ? -22.520 -4.149 15.116 1.00 98.19 104 ARG A CA 1
ATOM 798 C C . ARG A 1 104 ? -22.473 -2.703 15.609 1.00 98.19 104 ARG A C 1
ATOM 800 O O . ARG A 1 104 ? -22.257 -1.792 14.807 1.00 98.19 104 ARG A O 1
ATOM 807 N N . ASP A 1 105 ? -22.632 -2.486 16.912 1.00 98.19 105 ASP A N 1
ATOM 808 C CA . ASP A 1 105 ? -22.543 -1.153 17.517 1.00 98.19 105 ASP A CA 1
ATOM 809 C C . ASP A 1 105 ? -21.140 -0.556 17.330 1.00 98.19 105 ASP A C 1
ATOM 811 O O . ASP A 1 105 ? -20.987 0.607 16.947 1.00 98.19 105 ASP A O 1
ATOM 815 N N . VAL A 1 106 ? -20.097 -1.365 17.542 1.00 98.38 106 VAL A N 1
ATOM 816 C CA . VAL A 1 106 ? -18.702 -0.949 17.357 1.00 98.38 106 VAL A CA 1
ATOM 817 C C . VAL A 1 106 ? -18.362 -0.716 15.887 1.00 98.38 106 VAL A C 1
ATOM 819 O O . VAL A 1 106 ? -17.679 0.260 15.577 1.00 98.38 106 VAL A O 1
ATOM 822 N N . GLU A 1 107 ? -18.848 -1.554 14.973 1.00 98.44 107 GLU A N 1
ATOM 823 C CA . GLU A 1 107 ? -18.697 -1.345 13.530 1.00 98.44 107 GLU A CA 1
ATOM 824 C C . GLU A 1 107 ? -19.336 -0.025 13.098 1.00 98.44 107 GLU A C 1
ATOM 826 O O . GLU A 1 107 ? -18.700 0.775 12.410 1.00 98.44 107 GLU A O 1
ATOM 831 N N . THR A 1 108 ? -20.558 0.242 13.561 1.00 98.31 108 THR A N 1
ATOM 832 C CA . THR A 1 108 ? -21.279 1.490 13.285 1.00 98.31 108 THR A CA 1
ATOM 833 C C . THR A 1 108 ? -20.523 2.695 13.839 1.00 98.31 108 THR A C 1
ATOM 835 O O . THR A 1 108 ? -20.365 3.698 13.144 1.00 98.31 108 THR A O 1
ATOM 838 N N . MET A 1 109 ? -19.987 2.588 15.058 1.00 98.00 109 MET A N 1
ATOM 839 C CA . MET A 1 109 ? -19.142 3.622 15.656 1.00 98.00 109 MET A CA 1
ATOM 840 C C . MET A 1 109 ? -17.882 3.878 14.819 1.00 98.00 109 MET A C 1
ATOM 842 O O . MET A 1 109 ? -17.566 5.035 14.556 1.00 98.00 109 MET A O 1
ATOM 846 N N . ILE A 1 110 ? -17.157 2.831 14.408 1.00 98.19 110 ILE A N 1
ATOM 847 C CA . ILE A 1 110 ? -15.935 2.980 13.605 1.00 98.19 110 ILE A CA 1
ATOM 848 C C . ILE A 1 110 ? -16.271 3.611 12.256 1.00 98.19 110 ILE A C 1
ATOM 850 O O . ILE A 1 110 ? -15.587 4.534 11.840 1.00 98.19 110 ILE A O 1
ATOM 854 N N . LEU A 1 111 ? -17.330 3.172 11.577 1.00 97.94 111 LEU A N 1
ATOM 855 C CA . LEU A 1 111 ? -17.728 3.729 10.280 1.00 97.94 111 LEU A CA 1
ATOM 856 C C . LEU A 1 111 ? -18.239 5.174 10.382 1.00 97.94 111 LEU A C 1
ATOM 858 O O . LEU A 1 111 ? -18.030 5.954 9.455 1.00 97.94 111 LEU A O 1
ATOM 862 N N . GLY A 1 112 ? -18.869 5.543 11.498 1.00 97.19 112 GLY A N 1
ATOM 863 C CA . GLY A 1 112 ? -19.351 6.899 11.763 1.00 97.19 112 GLY A CA 1
ATOM 864 C C . GLY A 1 112 ? -18.268 7.888 12.204 1.00 97.19 112 GLY A C 1
ATOM 865 O O . GLY A 1 112 ? -18.527 9.091 12.235 1.00 97.19 112 GLY A O 1
ATOM 866 N N . GLU A 1 113 ? -17.066 7.412 12.536 1.00 97.62 113 GLU A N 1
ATOM 867 C CA . GLU A 1 113 ? -15.991 8.245 13.065 1.00 97.62 113 GLU A CA 1
ATOM 868 C C . GLU A 1 113 ? -15.349 9.120 11.976 1.00 97.62 113 GLU A C 1
ATOM 870 O O . GLU A 1 113 ? -14.768 8.621 11.005 1.00 97.62 113 GLU A O 1
ATOM 875 N N . LYS A 1 114 ? -15.434 10.443 12.160 1.00 96.69 114 LYS A N 1
ATOM 876 C CA . LYS A 1 114 ? -14.962 11.460 11.206 1.00 96.69 114 LYS A CA 1
ATOM 877 C C . LYS A 1 114 ? -13.917 12.416 11.789 1.00 96.69 114 LYS A C 1
ATOM 879 O O . LYS A 1 114 ? -13.385 13.224 11.031 1.00 96.69 114 LYS A O 1
ATOM 884 N N . ASP A 1 115 ? -13.588 12.331 13.082 1.00 95.75 115 ASP A N 1
ATOM 885 C CA . ASP A 1 115 ? -12.602 13.210 13.722 1.00 95.75 115 ASP A CA 1
ATOM 886 C C . ASP A 1 115 ? -11.230 13.080 13.022 1.00 95.75 115 ASP A C 1
ATOM 888 O O . ASP A 1 115 ? -10.685 11.974 12.907 1.00 95.75 115 ASP A O 1
ATOM 892 N N . PRO A 1 116 ? -10.629 14.171 12.514 1.00 94.31 116 PRO A N 1
ATOM 893 C CA . PRO A 1 116 ? -9.266 14.160 11.980 1.00 94.31 116 PRO A CA 1
ATOM 894 C C . PRO A 1 116 ? -8.221 13.629 12.972 1.00 94.31 116 PRO A C 1
ATOM 896 O O . PRO A 1 116 ? -7.277 12.946 12.570 1.00 94.31 116 PRO A O 1
ATOM 899 N N . HIS A 1 117 ? -8.391 13.885 14.271 1.00 94.50 117 HIS A N 1
ATOM 900 C CA . HIS A 1 117 ? -7.445 13.464 15.305 1.00 94.50 117 HIS A CA 1
ATOM 901 C C . HIS A 1 117 ? -7.508 11.967 15.622 1.00 94.50 117 HIS A C 1
ATOM 903 O O . HIS A 1 117 ? -6.532 11.419 16.140 1.00 94.50 117 HIS A O 1
ATOM 909 N N . SER A 1 118 ? -8.603 11.289 15.271 1.00 96.94 118 SER A N 1
ATOM 910 C CA . SER A 1 118 ? -8.742 9.845 15.467 1.00 96.94 118 SER A CA 1
ATOM 911 C C . SER A 1 118 ? -7.980 9.027 14.417 1.00 96.94 118 SER A C 1
ATOM 913 O O . SER A 1 118 ? -7.637 7.878 14.686 1.00 96.94 118 SER A O 1
ATOM 915 N N . LEU A 1 119 ? -7.638 9.615 13.259 1.00 96.62 119 LEU A N 1
ATOM 916 C CA . LEU A 1 119 ? -7.030 8.913 12.121 1.00 96.62 119 LEU A CA 1
ATOM 917 C C . LEU A 1 119 ? -5.728 8.183 12.491 1.00 96.62 119 LEU A C 1
ATOM 919 O O . LEU A 1 119 ? -5.579 6.998 12.203 1.00 96.62 119 LEU A O 1
ATOM 923 N N . GLY A 1 120 ? -4.794 8.876 13.149 1.00 96.31 120 GLY A N 1
ATOM 924 C CA . GLY A 1 120 ? -3.514 8.296 13.578 1.00 96.31 120 GLY A CA 1
ATOM 925 C C . GLY A 1 120 ? -3.687 7.114 14.544 1.00 96.31 120 GLY A C 1
ATOM 926 O O . GLY A 1 120 ? -3.248 6.008 14.218 1.00 96.31 120 GLY A O 1
ATOM 927 N N . PRO A 1 121 ? -4.367 7.308 15.692 1.00 97.88 121 PRO A N 1
ATOM 928 C CA . PRO A 1 121 ? -4.717 6.234 16.622 1.00 97.88 121 PRO A CA 1
ATOM 929 C C . PRO A 1 121 ? -5.434 5.050 15.968 1.00 97.88 121 PRO A C 1
ATOM 931 O O . PRO A 1 121 ? -5.101 3.896 16.236 1.00 97.88 121 PRO A O 1
ATOM 934 N N . MET A 1 122 ? -6.397 5.327 15.088 1.00 97.81 122 MET A N 1
ATOM 935 C CA . MET A 1 122 ? -7.192 4.310 14.406 1.00 97.81 122 MET A CA 1
ATOM 936 C C . MET A 1 122 ? -6.318 3.443 13.493 1.00 97.81 122 MET A C 1
ATOM 938 O O . MET A 1 122 ? -6.385 2.218 13.560 1.00 97.81 122 MET A O 1
ATOM 942 N N . LEU A 1 123 ? -5.440 4.063 12.697 1.00 97.00 123 LEU A N 1
ATOM 943 C CA . LEU A 1 123 ? -4.465 3.361 11.859 1.00 97.00 123 LEU A CA 1
ATOM 944 C C . LEU A 1 123 ? -3.470 2.540 12.692 1.00 97.00 123 LEU A C 1
ATOM 946 O O . LEU A 1 123 ? -3.106 1.434 12.297 1.00 97.00 123 LEU A O 1
ATOM 950 N N . GLN A 1 124 ? -3.023 3.071 13.834 1.00 96.44 124 GLN A N 1
ATOM 951 C CA . GLN A 1 124 ? -2.062 2.404 14.715 1.00 96.44 124 GLN A CA 1
ATOM 952 C C . GLN A 1 124 ? -2.639 1.140 15.359 1.00 96.44 124 GLN A C 1
ATOM 954 O O . GLN A 1 124 ? -1.928 0.138 15.462 1.00 96.44 124 GLN A O 1
ATOM 959 N N . VAL A 1 125 ? -3.890 1.202 15.823 1.00 97.50 125 VAL A N 1
ATOM 960 C CA . VAL A 1 125 ? -4.552 0.081 16.499 1.00 97.50 125 VAL A CA 1
ATOM 961 C C . VAL A 1 125 ? -5.144 -0.871 15.465 1.00 97.50 125 VAL A C 1
ATOM 963 O O . VAL A 1 125 ? -4.650 -1.982 15.310 1.00 97.50 125 VAL A O 1
ATOM 966 N N . LEU A 1 126 ? -6.132 -0.419 14.686 1.00 95.88 126 LEU A N 1
ATOM 967 C CA . LEU A 1 126 ? -6.898 -1.284 13.781 1.00 95.88 126 LEU A CA 1
ATOM 968 C C . LEU A 1 126 ? -6.076 -1.769 12.581 1.00 95.88 126 LEU A C 1
ATOM 970 O O . LEU A 1 126 ? -6.356 -2.826 12.026 1.00 95.88 126 LEU A O 1
ATOM 974 N N . GLY A 1 127 ? -5.027 -1.037 12.192 1.00 96.12 127 GLY A N 1
ATOM 975 C CA . GLY A 1 127 ? -4.162 -1.428 11.079 1.00 96.12 127 GLY A CA 1
ATOM 976 C C . GLY A 1 127 ? -3.308 -2.670 11.347 1.00 96.12 127 GLY A C 1
ATOM 977 O O . GLY A 1 127 ? -2.747 -3.212 10.399 1.00 96.12 127 GLY A O 1
ATOM 978 N N . ARG A 1 128 ? -3.214 -3.121 12.606 1.00 96.38 128 ARG A N 1
ATOM 979 C CA . ARG A 1 128 ? -2.460 -4.313 13.035 1.00 96.38 128 ARG A CA 1
ATOM 980 C C . ARG A 1 128 ? -3.352 -5.511 13.369 1.00 96.38 128 ARG A C 1
ATOM 982 O O . ARG A 1 128 ? -2.838 -6.557 13.751 1.00 96.38 128 ARG A O 1
ATOM 989 N N . GLU A 1 129 ? -4.664 -5.347 13.249 1.00 97.62 129 GLU A N 1
ATOM 990 C CA . GLU A 1 129 ? -5.653 -6.362 13.611 1.00 97.62 129 GLU A CA 1
ATOM 991 C C . GLU A 1 129 ? -5.850 -7.395 12.494 1.00 97.62 129 GLU A C 1
ATOM 993 O O . GLU A 1 129 ? -5.116 -7.400 11.510 1.00 97.62 129 GLU A O 1
ATOM 998 N N . THR A 1 130 ? -6.830 -8.290 12.634 1.00 97.69 130 THR A N 1
ATOM 999 C CA . THR A 1 130 ? -7.172 -9.324 11.641 1.00 97.69 130 THR A CA 1
ATOM 1000 C C . THR A 1 130 ? -7.706 -8.731 10.329 1.00 97.69 130 THR A C 1
ATOM 1002 O O . THR A 1 130 ? -8.180 -7.594 10.287 1.00 97.69 130 THR A O 1
ATOM 1005 N N . ALA A 1 131 ? -7.665 -9.516 9.246 1.00 97.31 131 ALA A N 1
ATOM 1006 C CA . ALA A 1 131 ? -8.101 -9.099 7.908 1.00 97.31 131 ALA A CA 1
ATOM 1007 C C . ALA A 1 131 ? -9.491 -8.421 7.875 1.00 97.31 131 ALA A C 1
ATOM 1009 O O . ALA A 1 131 ? -9.607 -7.351 7.271 1.00 97.31 131 ALA A O 1
ATOM 1010 N N . PRO A 1 132 ? -10.535 -8.942 8.562 1.00 97.94 132 PRO A N 1
ATOM 1011 C CA . PRO A 1 132 ? -11.853 -8.302 8.569 1.00 97.94 132 PRO A CA 1
ATOM 1012 C C . PRO A 1 132 ? -11.849 -6.909 9.215 1.00 97.94 132 PRO A C 1
ATOM 1014 O O . PRO A 1 132 ? -12.499 -5.995 8.711 1.00 97.94 132 PRO A O 1
ATOM 1017 N N . ILE A 1 133 ? -11.078 -6.718 10.292 1.00 98.19 133 ILE A N 1
ATOM 1018 C CA . ILE A 1 133 ? -10.962 -5.426 10.986 1.00 98.19 133 ILE A CA 1
ATOM 1019 C C . ILE A 1 133 ? -10.150 -4.434 10.141 1.00 98.19 133 ILE A C 1
ATOM 1021 O O . ILE A 1 133 ? -10.510 -3.260 10.055 1.00 98.19 133 ILE A O 1
ATOM 1025 N N . ARG A 1 134 ? -9.098 -4.897 9.451 1.00 98.25 134 ARG A N 1
ATOM 1026 C CA . ARG A 1 134 ? -8.335 -4.067 8.501 1.00 98.25 134 ARG A CA 1
ATOM 1027 C C . ARG A 1 134 ? -9.205 -3.599 7.328 1.00 98.25 134 ARG A C 1
ATOM 1029 O O . ARG A 1 134 ? -9.160 -2.424 6.979 1.00 98.25 134 ARG A O 1
ATOM 1036 N N . LEU A 1 135 ? -10.077 -4.462 6.803 1.00 98.12 135 LEU A N 1
ATOM 1037 C CA . LEU A 1 135 ? -11.067 -4.082 5.787 1.00 98.12 135 LEU A CA 1
ATOM 1038 C C . LEU A 1 135 ? -12.114 -3.087 6.315 1.00 98.12 135 LEU A C 1
ATOM 1040 O O . LEU A 1 135 ? -12.539 -2.198 5.578 1.00 98.12 135 LEU A O 1
ATOM 1044 N N . LEU A 1 136 ? -12.537 -3.207 7.578 1.00 98.31 136 LEU A N 1
ATOM 1045 C CA . LEU A 1 136 ? -13.425 -2.230 8.219 1.00 98.31 136 LEU A CA 1
ATOM 1046 C C . LEU A 1 136 ? -12.753 -0.852 8.331 1.00 98.31 136 LEU A C 1
ATOM 1048 O O . LEU A 1 136 ? -13.376 0.163 8.015 1.00 98.31 136 LEU A O 1
ATOM 1052 N N . LEU A 1 137 ? -11.475 -0.822 8.720 1.00 98.25 137 LEU A N 1
ATOM 1053 C CA . LEU A 1 137 ? -10.649 0.384 8.700 1.00 98.25 137 LEU A CA 1
ATOM 1054 C C . LEU A 1 137 ? -10.587 0.985 7.287 1.00 98.25 137 LEU A C 1
ATOM 1056 O O . LEU A 1 137 ? -10.855 2.172 7.129 1.00 98.25 137 LEU A O 1
ATOM 1060 N N . ASP A 1 138 ? -10.305 0.180 6.260 1.00 98.31 138 ASP A N 1
ATOM 1061 C CA . ASP A 1 138 ? -10.241 0.648 4.868 1.00 98.31 138 ASP A CA 1
ATOM 1062 C C . ASP A 1 138 ? -11.570 1.260 4.402 1.00 98.31 138 ASP A C 1
ATOM 1064 O O . ASP A 1 138 ? -11.580 2.308 3.752 1.00 98.31 138 ASP A O 1
ATOM 1068 N N . ARG A 1 139 ? -12.704 0.667 4.800 1.00 98.19 139 ARG A N 1
ATOM 1069 C CA . ARG A 1 139 ? -14.044 1.219 4.538 1.00 98.19 139 ARG A CA 1
ATOM 1070 C C . ARG A 1 139 ? -14.260 2.568 5.217 1.00 98.19 139 ARG A C 1
ATOM 1072 O O . ARG A 1 139 ? -14.782 3.470 4.565 1.00 98.19 139 ARG A O 1
ATOM 1079 N N . ASN A 1 140 ? -13.856 2.726 6.482 1.00 98.00 140 ASN A N 1
ATOM 1080 C CA . ASN A 1 140 ? -13.931 4.027 7.153 1.00 98.00 140 ASN A CA 1
ATOM 1081 C C . ASN A 1 140 ? -13.065 5.064 6.420 1.00 98.00 140 ASN A C 1
ATOM 1083 O O . ASN A 1 140 ? -13.559 6.135 6.080 1.00 98.00 140 ASN A O 1
ATOM 1087 N N . LEU A 1 141 ? -11.807 4.739 6.108 1.00 97.69 141 LEU A N 1
ATOM 1088 C CA . LEU A 1 141 ? -10.903 5.668 5.425 1.00 97.69 141 LEU A CA 1
ATOM 1089 C C . LEU A 1 141 ? -11.449 6.102 4.059 1.00 97.69 141 LEU A C 1
ATOM 1091 O O . LEU A 1 141 ? -11.423 7.288 3.742 1.00 97.69 141 LEU A O 1
ATOM 1095 N N . ALA A 1 142 ? -11.997 5.167 3.279 1.00 96.81 142 ALA A N 1
ATOM 1096 C CA . ALA A 1 142 ? -12.589 5.452 1.971 1.00 96.81 142 ALA A CA 1
ATOM 1097 C C . ALA A 1 142 ? -13.915 6.228 2.060 1.00 96.81 142 ALA A C 1
ATOM 1099 O O . ALA A 1 142 ? -14.379 6.786 1.061 1.00 96.81 142 ALA A O 1
ATOM 1100 N N . ALA A 1 143 ? -14.570 6.246 3.224 1.00 96.31 143 ALA A N 1
ATOM 1101 C CA . ALA A 1 143 ? -15.765 7.047 3.479 1.00 96.31 143 ALA A CA 1
ATOM 1102 C C . ALA A 1 143 ? -15.447 8.502 3.865 1.00 96.31 143 ALA A C 1
ATOM 1104 O O . ALA A 1 143 ? -16.345 9.342 3.820 1.00 96.31 143 ALA A O 1
ATOM 1105 N N . ARG A 1 144 ? -14.196 8.814 4.226 1.00 96.12 144 ARG A N 1
ATOM 1106 C CA . ARG A 1 144 ? -13.772 10.162 4.625 1.00 96.12 144 ARG A CA 1
ATOM 1107 C C . ARG A 1 144 ? -13.447 11.026 3.403 1.00 96.12 144 ARG A C 1
ATOM 1109 O O . ARG A 1 144 ? -12.794 10.580 2.462 1.00 96.12 144 ARG A O 1
ATOM 1116 N N . GLU A 1 145 ? -13.842 12.295 3.477 1.00 93.62 145 GLU A N 1
ATOM 1117 C CA . GLU A 1 145 ? -13.565 13.309 2.444 1.00 93.62 145 GLU A CA 1
ATOM 1118 C C . GLU A 1 145 ? -12.138 13.886 2.535 1.00 93.62 145 GLU A C 1
ATOM 1120 O O . GLU A 1 145 ? -11.650 14.513 1.598 1.00 93.62 145 GLU A O 1
ATOM 1125 N N . ASP A 1 146 ? -11.449 13.644 3.653 1.00 94.00 146 ASP A N 1
ATOM 1126 C CA . ASP A 1 146 ? -10.114 14.165 3.955 1.00 94.00 146 ASP A CA 1
ATOM 1127 C C . ASP A 1 146 ? -9.025 13.571 3.038 1.00 94.00 146 ASP A C 1
ATOM 1129 O O . ASP A 1 146 ? -8.871 12.351 2.943 1.00 94.00 146 ASP A O 1
ATOM 1133 N N . GLU A 1 147 ? -8.199 14.430 2.428 1.00 95.06 147 GLU A N 1
ATOM 1134 C CA . GLU A 1 147 ? -7.027 14.025 1.638 1.00 95.06 147 GLU A CA 1
ATOM 1135 C C . GLU A 1 147 ? -6.070 13.111 2.426 1.00 95.06 147 GLU A C 1
ATOM 1137 O O . GLU A 1 147 ? -5.486 12.185 1.858 1.00 95.06 147 GLU A O 1
ATOM 1142 N N . LEU A 1 148 ? -5.917 13.325 3.738 1.00 95.25 148 LEU A N 1
ATOM 1143 C CA . LEU A 1 148 ? -5.038 12.523 4.591 1.00 95.25 148 LEU A CA 1
ATOM 1144 C C . LEU A 1 148 ? -5.514 11.075 4.718 1.00 95.25 148 LEU A C 1
ATOM 1146 O O . LEU A 1 148 ? -4.679 10.171 4.786 1.00 95.25 148 LEU A O 1
ATOM 1150 N N . ALA A 1 149 ? -6.828 10.836 4.707 1.00 97.06 149 ALA A N 1
ATOM 1151 C CA . ALA A 1 149 ? -7.381 9.484 4.734 1.00 97.06 149 ALA A CA 1
ATOM 1152 C C . ALA A 1 149 ? -7.025 8.716 3.449 1.00 97.06 149 ALA A C 1
ATOM 1154 O O . ALA A 1 149 ? -6.671 7.540 3.504 1.00 97.06 149 ALA A O 1
ATOM 1155 N N . TRP A 1 150 ? -7.006 9.402 2.305 1.00 97.44 150 TRP A N 1
ATOM 1156 C CA . TRP A 1 150 ? -6.611 8.824 1.017 1.00 97.44 150 TRP A CA 1
ATOM 1157 C C . TRP A 1 150 ? -5.109 8.564 0.915 1.00 97.44 150 TRP A C 1
ATOM 1159 O O . TRP A 1 150 ? -4.690 7.538 0.380 1.00 97.44 150 TRP A O 1
ATOM 1169 N N . VAL A 1 151 ? -4.279 9.438 1.485 1.00 97.00 151 VAL A N 1
ATOM 1170 C CA . VAL A 1 151 ? -2.842 9.159 1.627 1.00 97.00 151 VAL A CA 1
ATOM 1171 C C . VAL A 1 151 ? -2.611 7.960 2.554 1.00 97.00 151 VAL A C 1
ATOM 1173 O O . VAL A 1 151 ? -1.753 7.124 2.269 1.00 97.00 151 VAL A O 1
ATOM 1176 N N . ALA A 1 152 ? -3.389 7.831 3.632 1.00 97.31 152 ALA A N 1
ATOM 1177 C CA . ALA A 1 152 ? -3.322 6.673 4.517 1.00 97.31 152 ALA A CA 1
ATOM 1178 C C . ALA A 1 152 ? -3.750 5.375 3.813 1.00 97.31 152 ALA A C 1
ATOM 1180 O O . ALA A 1 152 ? -3.069 4.366 3.976 1.00 97.31 152 ALA A O 1
ATOM 1181 N N . LEU A 1 153 ? -4.799 5.401 2.980 1.00 98.00 153 LEU A N 1
ATOM 1182 C CA . LEU A 1 153 ? -5.174 4.273 2.114 1.00 98.00 153 LEU A CA 1
ATOM 1183 C C . LEU A 1 153 ? -4.040 3.884 1.160 1.00 98.00 153 LEU A C 1
ATOM 1185 O O . LEU A 1 153 ? -3.778 2.699 0.977 1.00 98.00 153 LEU A O 1
ATOM 1189 N N . ALA A 1 154 ? -3.333 4.864 0.587 1.00 98.06 154 ALA A N 1
ATOM 1190 C CA . ALA A 1 154 ? -2.193 4.600 -0.288 1.00 98.06 154 ALA A CA 1
ATOM 1191 C C . ALA A 1 154 ? -1.039 3.929 0.464 1.00 98.06 154 ALA A C 1
ATOM 1193 O O . ALA A 1 154 ? -0.517 2.918 0.005 1.00 98.06 154 ALA A O 1
ATOM 1194 N N . GLU A 1 155 ? -0.650 4.452 1.631 1.00 97.56 155 GLU A N 1
ATOM 1195 C CA . GLU A 1 155 ? 0.376 3.812 2.467 1.00 97.56 155 GLU A CA 1
ATOM 1196 C C . GLU A 1 155 ? -0.068 2.418 2.929 1.00 97.56 155 GLU A C 1
ATOM 1198 O O . GLU A 1 155 ? 0.754 1.507 2.935 1.00 97.56 155 GLU A O 1
ATOM 1203 N N . ARG A 1 156 ? -1.355 2.217 3.246 1.00 97.44 156 ARG A N 1
ATOM 1204 C CA . ARG A 1 156 ? -1.900 0.897 3.589 1.00 97.44 156 ARG A CA 1
ATOM 1205 C C . ARG A 1 156 ? -1.797 -0.080 2.424 1.00 97.44 156 ARG A C 1
ATOM 1207 O O . ARG A 1 156 ? -1.241 -1.152 2.622 1.00 97.44 156 ARG A O 1
ATOM 1214 N N . LEU A 1 157 ? -2.218 0.293 1.214 1.00 97.81 157 LEU A N 1
ATOM 1215 C CA . LEU A 1 157 ? -2.075 -0.570 0.034 1.00 97.81 157 LEU A CA 1
ATOM 1216 C C . LEU A 1 157 ? -0.613 -0.967 -0.214 1.00 97.81 157 LEU A C 1
ATOM 1218 O O . LEU A 1 157 ? -0.338 -2.111 -0.560 1.00 97.81 157 LEU A O 1
ATOM 1222 N N . LEU A 1 158 ? 0.326 -0.038 -0.005 1.00 97.06 158 LEU A N 1
ATOM 1223 C CA . LEU A 1 158 ? 1.753 -0.301 -0.189 1.00 97.06 158 LEU A CA 1
ATOM 1224 C C . LEU A 1 158 ? 2.313 -1.315 0.815 1.00 97.06 158 LEU A C 1
ATOM 1226 O O . LEU A 1 158 ? 3.266 -2.003 0.477 1.00 97.06 158 LEU A O 1
ATOM 1230 N N . VAL A 1 159 ? 1.789 -1.390 2.039 1.00 96.69 159 VAL A N 1
ATOM 1231 C CA . VAL A 1 159 ? 2.363 -2.228 3.113 1.00 96.69 159 VAL A CA 1
ATOM 1232 C C . VAL A 1 159 ? 1.502 -3.433 3.490 1.00 96.69 159 VAL A C 1
ATOM 1234 O O . VAL A 1 159 ? 1.939 -4.243 4.302 1.00 96.69 159 VAL A O 1
ATOM 1237 N N . GLU A 1 160 ? 0.295 -3.560 2.938 1.00 97.38 160 GLU A N 1
ATOM 1238 C CA . GLU A 1 160 ? -0.653 -4.617 3.293 1.00 97.38 160 GLU A CA 1
ATOM 1239 C C . GLU A 1 160 ? -0.173 -5.986 2.769 1.00 97.38 160 GLU A C 1
ATOM 1241 O O . GLU A 1 160 ? -0.102 -6.202 1.552 1.00 97.38 160 GLU A O 1
ATOM 1246 N N . PRO A 1 161 ? 0.157 -6.940 3.662 1.00 94.75 161 PRO A N 1
ATOM 1247 C CA . PRO A 1 161 ? 0.732 -8.221 3.257 1.00 94.75 161 PRO A CA 1
ATOM 1248 C C . PRO A 1 161 ? -0.297 -9.148 2.598 1.00 94.75 161 PRO A C 1
ATOM 1250 O O . PRO A 1 161 ? 0.045 -9.925 1.704 1.00 94.75 161 PRO A O 1
ATOM 1253 N N . GLU A 1 162 ? -1.562 -9.062 3.007 1.00 96.56 162 GLU A N 1
ATOM 1254 C CA . GLU A 1 162 ? -2.596 -10.017 2.629 1.00 96.56 162 GLU A CA 1
ATOM 1255 C C . GLU A 1 162 ? -3.288 -9.619 1.320 1.00 96.56 162 GLU A C 1
ATOM 1257 O O . GLU A 1 162 ? -3.852 -8.532 1.191 1.00 96.56 162 GLU A O 1
ATOM 1262 N N . ALA A 1 163 ? -3.257 -10.519 0.332 1.00 93.06 163 ALA A N 1
ATOM 1263 C CA . ALA A 1 163 ? -3.791 -10.246 -1.002 1.00 93.06 163 ALA A CA 1
ATOM 1264 C C . ALA A 1 163 ? -5.305 -9.969 -0.994 1.00 93.06 163 ALA A C 1
ATOM 1266 O O . ALA A 1 163 ? -5.774 -9.131 -1.760 1.00 93.06 163 ALA A O 1
ATOM 1267 N N . ASP A 1 164 ? -6.069 -10.629 -0.119 1.00 96.12 164 ASP A N 1
ATOM 1268 C CA . ASP A 1 164 ? -7.512 -10.398 0.012 1.00 96.12 164 ASP A CA 1
ATOM 1269 C C . ASP A 1 164 ? -7.837 -8.999 0.532 1.00 96.12 164 ASP A C 1
ATOM 1271 O O . ASP A 1 164 ? -8.730 -8.336 -0.003 1.00 96.12 164 ASP A O 1
ATOM 1275 N N . VAL A 1 165 ? -7.068 -8.513 1.509 1.00 97.75 165 VAL A N 1
ATOM 1276 C CA . VAL A 1 165 ? -7.229 -7.153 2.035 1.00 97.75 165 VAL A CA 1
ATOM 1277 C C . VAL A 1 165 ? -6.846 -6.126 0.972 1.00 97.75 165 VAL A C 1
ATOM 1279 O O . VAL A 1 165 ? -7.618 -5.199 0.729 1.00 97.75 165 VAL A O 1
ATOM 1282 N N . ARG A 1 166 ? -5.732 -6.330 0.248 1.00 97.25 166 ARG A N 1
ATOM 1283 C CA . ARG A 1 166 ? -5.351 -5.456 -0.880 1.00 97.25 166 ARG A CA 1
ATOM 1284 C C . ARG A 1 166 ? -6.430 -5.392 -1.956 1.00 97.25 166 ARG A C 1
ATOM 1286 O O . ARG A 1 166 ? -6.811 -4.299 -2.363 1.00 97.25 166 ARG A O 1
ATOM 1293 N N . ARG A 1 167 ? -6.981 -6.539 -2.371 1.00 96.56 167 ARG A N 1
ATOM 1294 C CA . ARG A 1 167 ? -8.094 -6.595 -3.336 1.00 96.56 167 ARG A CA 1
ATOM 1295 C C . ARG A 1 167 ? -9.333 -5.861 -2.829 1.00 96.56 167 ARG A C 1
ATOM 1297 O O . ARG A 1 167 ? -9.976 -5.150 -3.598 1.00 96.56 167 ARG A O 1
ATOM 1304 N N . GLY A 1 168 ? -9.675 -6.021 -1.551 1.00 97.38 168 GLY A N 1
ATOM 1305 C CA . GLY A 1 168 ? -10.778 -5.291 -0.927 1.00 97.38 168 GLY A CA 1
ATOM 1306 C C . GLY A 1 168 ? -10.561 -3.778 -0.953 1.00 97.38 168 GLY A C 1
ATOM 1307 O O . GLY A 1 168 ? -11.469 -3.041 -1.331 1.00 97.38 168 GLY A O 1
ATOM 1308 N N . LEU A 1 169 ? -9.348 -3.327 -0.629 1.00 97.75 169 LEU A N 1
ATOM 1309 C CA . LEU A 1 169 ? -8.950 -1.921 -0.675 1.00 97.75 169 LEU A CA 1
ATOM 1310 C C . LEU A 1 169 ? -9.040 -1.361 -2.104 1.00 97.75 169 LEU A C 1
ATOM 1312 O O . LEU A 1 169 ? -9.655 -0.316 -2.303 1.00 97.75 169 LEU A O 1
ATOM 1316 N N . VAL A 1 170 ? -8.511 -2.070 -3.108 1.00 97.62 170 VAL A N 1
ATOM 1317 C CA . VAL A 1 170 ? -8.596 -1.658 -4.523 1.00 97.62 170 VAL A CA 1
ATOM 1318 C C . VAL A 1 170 ? -10.049 -1.463 -4.961 1.00 97.62 170 VAL A C 1
ATOM 1320 O O . VAL A 1 170 ? -10.378 -0.408 -5.497 1.00 97.62 170 VAL A O 1
ATOM 1323 N N . ARG A 1 171 ? -10.950 -2.401 -4.633 1.00 97.88 171 ARG A N 1
ATOM 1324 C CA . ARG A 1 171 ? -12.384 -2.275 -4.958 1.00 97.88 171 ARG A CA 1
ATOM 1325 C C . ARG A 1 171 ? -13.027 -1.027 -4.351 1.00 97.88 171 ARG A C 1
ATOM 1327 O O . ARG A 1 171 ? -13.886 -0.417 -4.980 1.00 97.88 171 ARG A O 1
ATOM 1334 N N . LEU A 1 172 ? -12.632 -0.638 -3.136 1.00 96.94 172 LEU A N 1
ATOM 1335 C CA . LEU A 1 172 ? -13.143 0.582 -2.497 1.00 96.94 172 LEU A CA 1
ATOM 1336 C C . LEU A 1 172 ? -12.714 1.848 -3.249 1.00 96.94 172 LEU A C 1
ATOM 1338 O O . LEU A 1 172 ? -13.477 2.810 -3.310 1.00 96.94 172 LEU A O 1
ATOM 1342 N N . ILE A 1 173 ? -11.511 1.841 -3.822 1.00 96.38 173 ILE A N 1
ATOM 1343 C CA . ILE A 1 173 ? -10.959 2.963 -4.589 1.00 96.38 173 ILE A CA 1
ATOM 1344 C C . ILE A 1 173 ? -11.595 3.035 -5.975 1.00 96.38 173 ILE A C 1
ATOM 1346 O O . ILE A 1 173 ? -12.015 4.109 -6.399 1.00 96.38 173 ILE A O 1
ATOM 1350 N N . GLU A 1 174 ? -11.722 1.894 -6.653 1.00 95.50 174 GLU A N 1
ATOM 1351 C CA . GLU A 1 174 ? -12.388 1.785 -7.956 1.00 95.50 174 GLU A CA 1
ATOM 1352 C C . GLU A 1 174 ? -13.863 2.191 -7.893 1.00 95.50 174 GLU A C 1
ATOM 1354 O O . GLU A 1 174 ? -14.385 2.755 -8.849 1.00 95.50 174 GLU A O 1
ATOM 1359 N N . ALA A 1 175 ? -14.528 1.974 -6.754 1.00 96.94 175 ALA A N 1
ATOM 1360 C CA . ALA A 1 175 ? -15.904 2.412 -6.542 1.00 96.94 175 ALA A CA 1
ATOM 1361 C C . ALA A 1 175 ? -16.061 3.945 -6.454 1.00 96.94 175 ALA A C 1
ATOM 1363 O O . ALA A 1 175 ? -17.189 4.438 -6.466 1.00 96.94 175 ALA A O 1
ATOM 1364 N N . LYS A 1 176 ? -14.965 4.709 -6.324 1.00 96.12 176 LYS A N 1
ATOM 1365 C CA . LYS A 1 176 ? -14.983 6.168 -6.123 1.00 96.12 176 LYS A CA 1
ATOM 1366 C C . LYS A 1 176 ? -13.889 6.893 -6.931 1.00 96.12 176 LYS A C 1
ATOM 1368 O O . LYS A 1 176 ? -13.057 7.588 -6.336 1.00 96.12 176 LYS A O 1
ATOM 1373 N N . PRO A 1 177 ? -13.879 6.790 -8.273 1.00 94.06 177 PRO A N 1
ATOM 1374 C CA . PRO A 1 177 ? -12.823 7.381 -9.100 1.00 94.06 177 PRO A CA 1
ATOM 1375 C C . PRO A 1 177 ? -12.781 8.916 -8.996 1.00 94.06 177 PRO A C 1
ATOM 1377 O O . PRO A 1 177 ? -11.698 9.501 -8.934 1.00 94.06 177 PRO A O 1
ATOM 1380 N N . ASP A 1 178 ? -13.949 9.554 -8.882 1.00 95.56 178 ASP A N 1
ATOM 1381 C CA . ASP A 1 178 ? -14.105 11.016 -8.876 1.00 95.56 178 ASP A CA 1
ATOM 1382 C C . ASP A 1 178 ? -13.906 11.661 -7.497 1.00 95.56 178 ASP A C 1
ATOM 1384 O O . ASP A 1 178 ? -14.041 12.877 -7.345 1.00 95.56 178 ASP A O 1
ATOM 1388 N N . HIS A 1 179 ? -13.592 10.872 -6.464 1.00 95.44 179 HIS A N 1
ATOM 1389 C CA . HIS A 1 179 ? -13.372 11.427 -5.134 1.00 95.44 179 HIS A CA 1
ATOM 1390 C C . HIS A 1 179 ? -12.150 12.365 -5.145 1.00 95.44 179 HIS A C 1
ATOM 1392 O O . HIS A 1 179 ? -11.091 11.963 -5.623 1.00 95.44 179 HIS A O 1
ATOM 1398 N N . PRO A 1 180 ? -12.209 13.580 -4.569 1.00 93.75 180 PRO A N 1
ATOM 1399 C CA . PRO A 1 180 ? -11.100 14.544 -4.622 1.00 93.75 180 PRO A CA 1
ATOM 1400 C C . PRO A 1 180 ? -9.767 13.990 -4.077 1.00 93.75 180 PRO A C 1
ATOM 1402 O O . PRO A 1 180 ? -8.692 14.296 -4.597 1.00 93.75 180 PRO A O 1
ATOM 1405 N N . GLY A 1 181 ? -9.833 13.106 -3.078 1.00 94.56 181 GLY A N 1
ATOM 1406 C CA . GLY A 1 181 ? -8.674 12.388 -2.538 1.00 94.56 181 GLY A CA 1
ATOM 1407 C C . GLY A 1 181 ? -8.039 11.335 -3.469 1.00 94.56 181 GLY A C 1
ATOM 1408 O O . GLY A 1 181 ? -6.871 10.992 -3.270 1.00 94.56 181 GLY A O 1
ATOM 1409 N N . SER A 1 182 ? -8.732 10.854 -4.511 1.00 94.25 182 SER A N 1
ATOM 1410 C CA . SER A 1 182 ? -8.228 9.807 -5.422 1.00 94.25 182 SER A CA 1
ATOM 1411 C C . SER A 1 182 ? -6.960 10.257 -6.153 1.00 94.25 182 SER A C 1
ATOM 1413 O O . SER A 1 182 ? -5.973 9.523 -6.232 1.00 94.25 182 SER A O 1
ATOM 1415 N N . LYS A 1 183 ? -6.912 11.526 -6.576 1.00 94.88 183 LYS A N 1
ATOM 1416 C CA . LYS A 1 183 ? -5.733 12.130 -7.209 1.00 94.88 183 LYS A CA 1
ATOM 1417 C C . LYS A 1 183 ? -4.495 12.051 -6.313 1.00 94.88 183 LYS A C 1
ATOM 1419 O O . LYS A 1 183 ? -3.411 11.719 -6.799 1.00 94.88 183 LYS A O 1
ATOM 1424 N N . ARG A 1 184 ? -4.647 12.345 -5.016 1.00 95.38 184 ARG A N 1
ATOM 1425 C CA . ARG A 1 184 ? -3.560 12.263 -4.026 1.00 95.38 184 ARG A CA 1
ATOM 1426 C C . ARG A 1 184 ? -3.124 10.829 -3.793 1.00 95.38 184 ARG A C 1
ATOM 1428 O O . ARG A 1 184 ? -1.925 10.566 -3.777 1.00 95.38 184 ARG A O 1
ATOM 1435 N N . PHE A 1 185 ? -4.078 9.910 -3.682 1.00 97.06 185 PHE A N 1
ATOM 1436 C CA . PHE A 1 185 ? -3.793 8.483 -3.592 1.00 97.06 185 PHE A CA 1
ATOM 1437 C C . PHE A 1 185 ? -2.938 8.014 -4.787 1.00 97.06 185 PHE A C 1
ATOM 1439 O O . PHE A 1 185 ? -1.854 7.458 -4.596 1.00 97.06 185 PHE A O 1
ATOM 1446 N N . PHE A 1 186 ? -3.336 8.342 -6.022 1.00 95.69 186 PHE A N 1
ATOM 1447 C CA . PHE A 1 186 ? -2.602 7.946 -7.228 1.00 95.69 186 PHE A CA 1
ATOM 1448 C C . PHE A 1 186 ? -1.230 8.622 -7.361 1.00 95.69 186 PHE A C 1
ATOM 1450 O O . PHE A 1 186 ? -0.255 8.013 -7.806 1.00 95.69 186 PHE A O 1
ATOM 1457 N N . GLU A 1 187 ? -1.114 9.891 -6.970 1.00 96.50 187 GLU A N 1
ATOM 1458 C CA . GLU A 1 187 ? 0.173 10.584 -6.863 1.00 96.50 187 GLU A CA 1
ATOM 1459 C C . GLU A 1 187 ? 1.113 9.880 -5.875 1.00 96.50 187 GLU A C 1
ATOM 1461 O O . GLU A 1 187 ? 2.294 9.685 -6.172 1.00 96.50 187 GLU A O 1
ATOM 1466 N N . HIS A 1 188 ? 0.587 9.428 -4.738 1.00 97.50 188 HIS A N 1
ATOM 1467 C CA . HIS A 1 188 ? 1.369 8.763 -3.704 1.00 97.50 188 HIS A CA 1
ATOM 1468 C C . HIS A 1 188 ? 1.932 7.409 -4.154 1.00 97.50 188 HIS A C 1
ATOM 1470 O O . HIS A 1 188 ? 3.118 7.139 -3.943 1.00 97.50 188 HIS A O 1
ATOM 1476 N N . ILE A 1 189 ? 1.130 6.597 -4.851 1.00 98.06 189 ILE A N 1
ATOM 1477 C CA . ILE A 1 189 ? 1.581 5.326 -5.443 1.00 98.06 189 ILE A CA 1
ATOM 1478 C C . ILE A 1 189 ? 2.661 5.568 -6.509 1.00 98.06 189 ILE A C 1
ATOM 1480 O O . ILE A 1 189 ? 3.711 4.919 -6.487 1.00 98.06 189 ILE A O 1
ATOM 1484 N N . ARG A 1 190 ? 2.484 6.569 -7.385 1.00 96.94 190 ARG A N 1
ATOM 1485 C CA . ARG A 1 190 ? 3.513 6.952 -8.375 1.00 96.94 190 ARG A CA 1
ATOM 1486 C C . ARG A 1 190 ? 4.819 7.386 -7.709 1.00 96.94 190 ARG A C 1
ATOM 1488 O O . ARG A 1 190 ? 5.901 7.006 -8.155 1.00 96.94 190 ARG A O 1
ATOM 1495 N N . ASN A 1 191 ? 4.739 8.144 -6.619 1.00 97.00 191 ASN A N 1
ATOM 1496 C CA . ASN A 1 191 ? 5.916 8.551 -5.850 1.00 97.00 191 ASN A CA 1
ATOM 1497 C C . ASN A 1 191 ? 6.609 7.356 -5.177 1.00 97.00 191 ASN A C 1
ATOM 1499 O O . ASN A 1 191 ? 7.839 7.332 -5.086 1.00 97.00 191 ASN A O 1
ATOM 1503 N N . ALA A 1 192 ? 5.850 6.350 -4.731 1.00 97.06 192 ALA A N 1
ATOM 1504 C CA . ALA A 1 192 ? 6.413 5.107 -4.217 1.00 97.06 192 ALA A CA 1
ATOM 1505 C C . ALA A 1 192 ? 7.167 4.337 -5.310 1.00 97.06 192 ALA A C 1
ATOM 1507 O O . ALA A 1 192 ? 8.339 4.027 -5.102 1.00 97.06 192 ALA A O 1
ATOM 1508 N N . LEU A 1 193 ? 6.566 4.144 -6.491 1.00 96.75 193 LEU A N 1
ATOM 1509 C CA . LEU A 1 193 ? 7.210 3.499 -7.644 1.00 96.75 193 LEU A CA 1
ATOM 1510 C C . LEU A 1 193 ? 8.520 4.202 -8.041 1.00 96.75 193 LEU A C 1
ATOM 1512 O O . LEU A 1 193 ? 9.540 3.551 -8.279 1.00 96.75 193 LEU A O 1
ATOM 1516 N N . LYS A 1 194 ? 8.521 5.541 -8.044 1.00 95.25 194 LYS A N 1
ATOM 1517 C CA . LYS A 1 194 ? 9.690 6.366 -8.394 1.00 95.25 194 LYS A CA 1
ATOM 1518 C C . LYS A 1 194 ? 10.764 6.432 -7.307 1.00 95.25 194 LYS A C 1
ATOM 1520 O O . LYS A 1 194 ? 11.834 7.001 -7.549 1.00 95.25 194 LYS A O 1
ATOM 1525 N N . SER A 1 195 ? 10.506 5.865 -6.129 1.00 94.94 195 SER A N 1
ATOM 1526 C CA . SER A 1 195 ? 11.408 5.946 -4.987 1.00 94.94 195 SER A CA 1
ATOM 1527 C C . SER A 1 195 ? 12.797 5.398 -5.310 1.00 94.94 195 SER A C 1
ATOM 1529 O O . SER A 1 195 ? 12.971 4.362 -5.950 1.00 94.94 195 SER A O 1
ATOM 1531 N N . THR A 1 196 ? 13.816 6.073 -4.784 1.00 91.00 196 THR A N 1
ATOM 1532 C CA . THR A 1 196 ? 15.185 5.565 -4.759 1.00 91.00 196 THR A CA 1
ATOM 1533 C C . THR A 1 196 ? 15.373 4.477 -3.711 1.00 91.00 196 THR A C 1
ATOM 1535 O O . THR A 1 196 ? 16.490 4.022 -3.555 1.00 91.00 196 THR A O 1
ATOM 1538 N N . ASN A 1 197 ? 14.354 3.996 -3.000 1.00 91.12 197 ASN A N 1
ATOM 1539 C CA . ASN A 1 197 ? 14.442 2.804 -2.148 1.00 91.12 197 ASN A CA 1
ATOM 1540 C C . ASN A 1 197 ? 13.843 1.603 -2.913 1.00 91.12 197 ASN A C 1
ATOM 1542 O O . ASN A 1 197 ? 12.706 1.719 -3.368 1.00 91.12 197 ASN A O 1
ATOM 1546 N N . PRO A 1 198 ? 14.565 0.473 -3.083 1.00 90.81 198 PRO A N 1
ATOM 1547 C CA . PRO A 1 198 ? 14.110 -0.609 -3.956 1.00 90.81 198 PRO A CA 1
ATOM 1548 C C . PRO A 1 198 ? 12.903 -1.330 -3.359 1.00 90.81 198 PRO A C 1
ATOM 1550 O O . PRO A 1 198 ? 12.009 -1.719 -4.100 1.00 90.81 198 PRO A O 1
ATOM 1553 N N . VAL A 1 199 ? 12.831 -1.406 -2.027 1.00 92.69 199 VAL A N 1
ATOM 1554 C CA . VAL A 1 199 ? 11.674 -1.939 -1.306 1.00 92.69 199 VAL A CA 1
ATOM 1555 C C . VAL A 1 199 ? 10.458 -1.064 -1.590 1.00 92.69 199 VAL A C 1
ATOM 1557 O O . VAL A 1 199 ? 9.463 -1.556 -2.100 1.00 92.69 199 VAL A O 1
ATOM 1560 N N . ARG A 1 200 ? 10.552 0.256 -1.370 1.00 95.44 200 ARG A N 1
ATOM 1561 C CA . ARG A 1 200 ? 9.421 1.174 -1.615 1.00 95.44 200 ARG A CA 1
ATOM 1562 C C . ARG A 1 200 ? 9.002 1.212 -3.091 1.00 95.44 200 ARG A C 1
ATOM 1564 O O . ARG A 1 200 ? 7.811 1.262 -3.370 1.00 95.44 200 ARG A O 1
ATOM 1571 N N . SER A 1 201 ? 9.965 1.164 -4.012 1.00 95.81 201 SER A N 1
ATOM 1572 C CA . SER A 1 201 ? 9.708 1.065 -5.456 1.00 95.81 201 SER A CA 1
ATOM 1573 C C . SER A 1 201 ? 9.015 -0.250 -5.818 1.00 95.81 201 SER A C 1
ATOM 1575 O O . SER A 1 201 ? 8.045 -0.233 -6.568 1.00 95.81 201 SER A O 1
ATOM 1577 N N . GLY A 1 202 ? 9.442 -1.364 -5.217 1.00 95.44 202 GLY A N 1
ATOM 1578 C CA . GLY A 1 202 ? 8.807 -2.671 -5.371 1.00 95.44 202 GLY A CA 1
ATOM 1579 C C . GLY A 1 202 ? 7.369 -2.697 -4.854 1.00 95.44 202 GLY A C 1
ATOM 1580 O O . GLY A 1 202 ? 6.484 -3.159 -5.562 1.00 95.44 202 GLY A O 1
ATOM 1581 N N . LEU A 1 203 ? 7.109 -2.125 -3.674 1.00 96.50 203 LEU A N 1
ATOM 1582 C CA . LEU A 1 203 ? 5.749 -1.982 -3.136 1.00 96.50 203 LEU A CA 1
ATOM 1583 C C . LEU A 1 203 ? 4.874 -1.104 -4.042 1.00 96.50 203 LEU A C 1
ATOM 1585 O O . LEU A 1 203 ? 3.729 -1.445 -4.317 1.00 96.50 203 LEU A O 1
ATOM 1589 N N . GLY A 1 204 ? 5.433 -0.006 -4.564 1.00 97.50 204 GLY A N 1
ATOM 1590 C CA . GLY A 1 204 ? 4.760 0.830 -5.558 1.00 97.50 204 GLY A CA 1
ATOM 1591 C C . GLY A 1 204 ? 4.410 0.060 -6.829 1.00 97.50 204 GLY A C 1
ATOM 1592 O O . GLY A 1 204 ? 3.311 0.214 -7.347 1.00 97.50 204 GLY A O 1
ATOM 1593 N N . ALA A 1 205 ? 5.309 -0.802 -7.305 1.00 97.62 205 ALA A N 1
ATOM 1594 C CA . ALA A 1 205 ? 5.066 -1.643 -8.470 1.00 97.62 205 ALA A CA 1
ATOM 1595 C C . ALA A 1 205 ? 3.959 -2.679 -8.236 1.00 97.62 205 ALA A C 1
ATOM 1597 O O . ALA A 1 205 ? 3.094 -2.837 -9.093 1.00 97.62 205 ALA A O 1
ATOM 1598 N N . LEU A 1 206 ? 3.944 -3.336 -7.072 1.00 96.69 206 LEU A N 1
ATOM 1599 C CA . LEU A 1 206 ? 2.870 -4.265 -6.706 1.00 96.69 206 LEU A CA 1
ATOM 1600 C C . LEU A 1 206 ? 1.518 -3.554 -6.626 1.00 96.69 206 LEU A C 1
ATOM 1602 O O . LEU A 1 206 ? 0.552 -4.042 -7.196 1.00 96.69 206 LEU A O 1
ATOM 1606 N N . ALA A 1 207 ? 1.464 -2.369 -6.014 1.00 97.56 207 ALA A N 1
ATOM 1607 C CA . ALA A 1 207 ? 0.240 -1.574 -5.973 1.00 97.56 207 ALA A CA 1
ATOM 1608 C C . ALA A 1 207 ? -0.246 -1.183 -7.382 1.00 97.56 207 ALA A C 1
ATOM 1610 O O . ALA A 1 207 ? -1.436 -1.255 -7.660 1.00 97.56 207 ALA A O 1
ATOM 1611 N N . VAL A 1 208 ? 0.664 -0.812 -8.290 1.00 97.81 208 VAL A N 1
ATOM 1612 C CA . VAL A 1 208 ? 0.343 -0.528 -9.704 1.00 97.81 208 VAL A CA 1
ATOM 1613 C C . VAL A 1 208 ? -0.232 -1.759 -10.415 1.00 97.81 208 VAL A C 1
ATOM 1615 O O . VAL A 1 208 ? -1.164 -1.615 -11.206 1.00 97.81 208 VAL A O 1
ATOM 1618 N N . ALA A 1 209 ? 0.287 -2.955 -10.122 1.00 97.44 209 ALA A N 1
ATOM 1619 C CA . ALA A 1 209 ? -0.253 -4.203 -10.653 1.00 97.44 209 ALA A CA 1
ATOM 1620 C C . ALA A 1 209 ? -1.635 -4.535 -10.076 1.00 97.44 209 ALA A C 1
ATOM 1622 O O . ALA A 1 209 ? -2.543 -4.842 -10.843 1.00 97.44 209 ALA A O 1
ATOM 1623 N N . ASP A 1 210 ? -1.810 -4.410 -8.757 1.00 96.75 210 ASP A N 1
ATOM 1624 C CA . ASP A 1 210 ? -3.090 -4.640 -8.075 1.00 96.75 210 ASP A CA 1
ATOM 1625 C C . ASP A 1 210 ? -4.186 -3.681 -8.582 1.00 96.75 210 ASP A C 1
ATOM 1627 O O . ASP A 1 210 ? -5.347 -4.068 -8.668 1.00 96.75 210 ASP A O 1
ATOM 1631 N N . LEU A 1 211 ? -3.813 -2.453 -8.963 1.00 96.81 211 LEU A N 1
ATOM 1632 C CA . LEU A 1 211 ? -4.703 -1.440 -9.545 1.00 96.81 211 LEU A CA 1
ATOM 1633 C C . LEU A 1 211 ? -4.918 -1.598 -11.065 1.00 96.81 211 LEU A C 1
ATOM 1635 O O . LEU A 1 211 ? -5.666 -0.824 -11.659 1.00 96.81 211 LEU A O 1
ATOM 1639 N N . GLY A 1 212 ? -4.241 -2.544 -11.725 1.00 96.88 212 GLY A N 1
ATOM 1640 C CA . GLY A 1 212 ? -4.409 -2.794 -13.159 1.00 96.88 212 GLY A CA 1
ATOM 1641 C C . GLY A 1 212 ? -3.913 -1.669 -14.081 1.00 96.88 212 GLY A C 1
ATOM 1642 O O . GLY A 1 212 ? -4.383 -1.544 -15.214 1.00 96.88 212 GLY A O 1
ATOM 1643 N N . TRP A 1 213 ? -2.973 -0.830 -13.637 1.00 96.81 213 TRP A N 1
ATOM 1644 C CA . TRP A 1 213 ? -2.526 0.351 -14.391 1.00 96.81 213 TRP A CA 1
ATOM 1645 C C . TRP A 1 213 ? -1.535 0.020 -15.505 1.00 96.81 213 TRP A C 1
ATOM 1647 O O . TRP A 1 213 ? -0.318 0.193 -15.386 1.00 96.81 213 TRP A O 1
ATOM 1657 N N . LYS A 1 214 ? -2.079 -0.429 -16.636 1.00 96.69 214 LYS A N 1
ATOM 1658 C CA . LYS A 1 214 ? -1.301 -0.761 -17.837 1.00 96.69 214 LYS A CA 1
ATOM 1659 C C . LYS A 1 214 ? -0.561 0.445 -18.433 1.00 96.69 214 LYS A C 1
ATOM 1661 O O . LYS A 1 214 ? 0.511 0.277 -19.006 1.00 96.69 214 LYS A O 1
ATOM 1666 N N . ASP A 1 215 ? -1.055 1.668 -18.236 1.00 96.19 215 ASP A N 1
ATOM 1667 C CA . ASP A 1 215 ? -0.386 2.904 -18.676 1.00 96.19 215 ASP A CA 1
ATOM 1668 C C . ASP A 1 215 ? 0.969 3.142 -17.980 1.00 96.19 215 ASP A C 1
ATOM 1670 O O . ASP A 1 215 ? 1.788 3.923 -18.466 1.00 96.19 215 ASP A O 1
ATOM 1674 N N . ARG A 1 216 ? 1.237 2.458 -16.858 1.00 97.44 216 ARG A N 1
ATOM 1675 C CA . ARG A 1 216 ? 2.499 2.549 -16.105 1.00 97.44 216 ARG A CA 1
ATOM 1676 C C . ARG A 1 216 ? 3.508 1.460 -16.428 1.00 97.44 216 ARG A C 1
ATOM 1678 O O . ARG A 1 216 ? 4.595 1.480 -15.852 1.00 97.44 216 ARG A O 1
ATOM 1685 N N . ILE A 1 217 ? 3.216 0.569 -17.374 1.00 97.44 217 ILE A N 1
ATOM 1686 C CA . ILE A 1 217 ? 4.185 -0.424 -17.857 1.00 97.44 217 ILE A CA 1
ATOM 1687 C C . ILE A 1 217 ? 5.538 0.218 -18.236 1.00 97.44 217 ILE A C 1
ATOM 1689 O O . ILE A 1 217 ? 6.556 -0.289 -17.766 1.00 97.44 217 ILE A O 1
ATOM 1693 N N . PRO A 1 218 ? 5.616 1.356 -18.962 1.00 97.19 218 PRO A N 1
ATOM 1694 C CA . PRO A 1 218 ? 6.904 1.990 -19.264 1.00 97.19 218 PRO A CA 1
ATOM 1695 C C . PRO A 1 218 ? 7.707 2.361 -18.005 1.00 97.19 218 PRO A C 1
ATOM 1697 O O . PRO A 1 218 ? 8.906 2.097 -17.926 1.00 97.19 218 PRO A O 1
ATOM 1700 N N . GLU A 1 219 ? 7.036 2.915 -16.988 1.00 96.56 219 GLU A N 1
ATOM 1701 C CA . GLU A 1 219 ? 7.671 3.290 -15.719 1.00 96.56 219 GLU A CA 1
ATOM 1702 C C . GLU A 1 219 ? 8.147 2.062 -14.932 1.00 96.56 219 GLU A C 1
ATOM 1704 O O . GLU A 1 219 ? 9.190 2.124 -14.283 1.00 96.56 219 GLU A O 1
ATOM 1709 N N . LEU A 1 220 ? 7.414 0.946 -14.990 1.00 97.25 220 LEU A N 1
ATOM 1710 C CA . LEU A 1 220 ? 7.828 -0.323 -14.389 1.00 97.25 220 LEU A CA 1
ATOM 1711 C C . LEU A 1 220 ? 9.074 -0.892 -15.081 1.00 97.25 220 LEU A C 1
ATOM 1713 O O . LEU A 1 220 ? 10.004 -1.322 -14.400 1.00 97.25 220 LEU A O 1
ATOM 1717 N N . ILE A 1 221 ? 9.139 -0.840 -16.415 1.00 96.31 221 ILE A N 1
ATOM 1718 C CA . ILE A 1 221 ? 10.296 -1.328 -17.182 1.00 96.31 221 ILE A CA 1
ATOM 1719 C C . ILE A 1 221 ? 11.567 -0.563 -16.793 1.00 96.31 221 ILE A C 1
ATOM 1721 O O . ILE A 1 221 ? 12.607 -1.172 -16.541 1.00 96.31 221 ILE A O 1
ATOM 1725 N N . ASP A 1 222 ? 11.479 0.761 -16.645 1.00 94.25 222 ASP A N 1
ATOM 1726 C CA . ASP A 1 222 ? 12.606 1.589 -16.196 1.00 94.25 222 ASP A CA 1
ATOM 1727 C C . ASP A 1 222 ? 13.036 1.297 -14.739 1.00 94.25 222 ASP A C 1
ATOM 1729 O O . ASP A 1 222 ? 14.117 1.708 -14.306 1.00 94.25 222 ASP A O 1
ATOM 1733 N N . ARG A 1 223 ? 12.213 0.575 -13.966 1.00 94.81 223 ARG A N 1
ATOM 1734 C CA . ARG A 1 223 ? 12.456 0.213 -12.558 1.00 94.81 223 ARG A CA 1
ATOM 1735 C C . ARG A 1 223 ? 12.827 -1.254 -12.338 1.00 94.81 223 ARG A C 1
ATOM 1737 O O . ARG A 1 223 ? 13.061 -1.624 -11.189 1.00 94.81 223 ARG A O 1
ATOM 1744 N N . LEU A 1 224 ? 12.927 -2.074 -13.387 1.00 92.75 224 LEU A N 1
ATOM 1745 C CA . LEU A 1 224 ? 13.325 -3.489 -13.284 1.00 92.75 224 LEU A CA 1
ATOM 1746 C C . LEU A 1 224 ? 14.717 -3.679 -12.668 1.00 92.75 224 LEU A C 1
ATOM 1748 O O . LEU A 1 224 ? 14.934 -4.582 -11.858 1.00 92.75 224 LEU A O 1
ATOM 1752 N N . ALA A 1 225 ? 15.652 -2.815 -13.059 1.00 81.94 225 ALA A N 1
ATOM 1753 C CA . ALA A 1 225 ? 17.065 -2.920 -12.724 1.00 81.94 225 ALA A CA 1
ATOM 1754 C C . ALA A 1 225 ? 17.651 -1.525 -12.433 1.00 81.94 225 ALA A C 1
ATOM 1756 O O . ALA A 1 225 ? 18.461 -1.008 -13.207 1.00 81.94 225 ALA A O 1
ATOM 1757 N N . PRO A 1 226 ? 17.214 -0.853 -11.349 1.00 72.56 226 PRO A N 1
ATOM 1758 C CA . PRO A 1 226 ? 17.701 0.478 -11.041 1.00 72.56 226 PRO A CA 1
ATOM 1759 C C . PRO A 1 226 ? 19.197 0.402 -10.727 1.00 72.56 226 PRO A C 1
ATOM 1761 O O . PRO A 1 226 ? 19.616 -0.263 -9.777 1.00 72.56 226 PRO A O 1
ATOM 1764 N N . ILE A 1 227 ? 20.004 1.117 -11.513 1.00 72.25 227 ILE A N 1
ATOM 1765 C CA . ILE A 1 227 ? 21.433 1.282 -11.244 1.00 72.25 227 ILE A CA 1
ATOM 1766 C C . ILE A 1 227 ? 21.572 2.004 -9.903 1.00 72.25 227 ILE A C 1
ATOM 1768 O O . ILE A 1 227 ? 21.094 3.129 -9.739 1.00 72.25 227 ILE A O 1
ATOM 1772 N N . ARG A 1 228 ? 22.235 1.368 -8.936 1.00 68.62 228 ARG A N 1
ATOM 1773 C CA . ARG A 1 228 ? 22.508 1.960 -7.626 1.00 68.62 228 ARG A CA 1
ATOM 1774 C C . ARG A 1 228 ? 23.991 2.099 -7.397 1.00 68.62 228 ARG A C 1
ATOM 1776 O O . ARG A 1 228 ? 24.773 1.229 -7.758 1.00 68.62 228 ARG A O 1
ATOM 1783 N N . PHE A 1 229 ? 24.357 3.174 -6.715 1.00 65.81 229 PHE A N 1
ATOM 1784 C CA . PHE A 1 229 ? 25.664 3.276 -6.093 1.00 65.81 229 PHE A CA 1
ATOM 1785 C C . PHE A 1 229 ? 25.622 2.485 -4.790 1.00 65.81 229 PHE A C 1
ATOM 1787 O O . PHE A 1 229 ? 25.063 2.945 -3.794 1.00 65.81 229 PHE A O 1
ATOM 1794 N N . VAL A 1 230 ? 26.166 1.275 -4.814 1.00 69.38 230 VAL A N 1
ATOM 1795 C CA . VAL A 1 230 ? 26.411 0.500 -3.603 1.00 69.38 230 VAL A CA 1
ATOM 1796 C C . VAL A 1 230 ? 27.789 0.910 -3.103 1.00 69.38 230 VAL A C 1
ATOM 1798 O O . VAL A 1 230 ? 28.782 0.812 -3.822 1.00 69.38 230 VAL A O 1
ATOM 1801 N N . ARG A 1 231 ? 27.851 1.420 -1.872 1.00 69.00 231 ARG A N 1
ATOM 1802 C CA . ARG A 1 231 ? 29.125 1.568 -1.170 1.00 69.00 231 ARG A CA 1
ATOM 1803 C C . ARG A 1 231 ? 29.490 0.191 -0.638 1.00 69.00 231 ARG A C 1
ATOM 1805 O O . ARG A 1 231 ? 28.920 -0.247 0.355 1.00 69.00 231 ARG A O 1
ATOM 1812 N N . SER A 1 232 ? 30.381 -0.500 -1.331 1.00 70.81 232 SER A N 1
ATOM 1813 C CA . SER A 1 232 ? 30.993 -1.720 -0.823 1.00 70.81 232 SER A CA 1
ATOM 1814 C C . SER A 1 232 ? 32.254 -1.345 -0.055 1.00 70.81 232 SER A C 1
ATOM 1816 O O . SER A 1 232 ? 33.068 -0.542 -0.520 1.00 70.81 232 SER A O 1
ATOM 1818 N N . VAL A 1 233 ? 32.419 -1.921 1.132 1.00 72.38 233 VAL A N 1
ATOM 1819 C CA . VAL A 1 233 ? 33.709 -1.900 1.820 1.00 72.38 233 VAL A CA 1
ATOM 1820 C C . VAL A 1 233 ? 34.549 -2.988 1.167 1.00 72.38 233 VAL A C 1
ATOM 1822 O O . VAL A 1 233 ? 34.274 -4.171 1.346 1.00 72.38 233 VAL A O 1
ATOM 1825 N N . GLU A 1 234 ? 35.515 -2.584 0.348 1.00 75.38 234 GLU A N 1
ATOM 1826 C CA . GLU A 1 234 ? 36.491 -3.501 -0.230 1.00 75.38 234 GLU A CA 1
ATOM 1827 C C . GLU A 1 234 ? 37.759 -3.422 0.622 1.00 75.38 234 GLU A C 1
ATOM 1829 O O . GLU A 1 234 ? 38.278 -2.337 0.898 1.00 75.38 234 GLU A O 1
ATOM 1834 N N . TRP A 1 235 ? 38.246 -4.571 1.082 1.00 70.56 235 TRP A N 1
ATOM 1835 C CA . TRP A 1 235 ? 39.521 -4.642 1.785 1.00 70.56 235 TRP A CA 1
ATOM 1836 C C . TRP A 1 235 ? 40.634 -4.615 0.753 1.00 70.56 235 TRP A C 1
ATOM 1838 O O . TRP A 1 235 ? 40.800 -5.562 -0.012 1.00 70.56 235 TRP A O 1
ATOM 1848 N N . VAL A 1 236 ? 41.376 -3.511 0.714 1.00 75.94 236 VAL A N 1
ATOM 1849 C CA . VAL A 1 236 ? 42.500 -3.362 -0.207 1.00 75.94 236 VAL A CA 1
ATOM 1850 C C . VAL A 1 236 ? 43.793 -3.505 0.600 1.00 75.94 23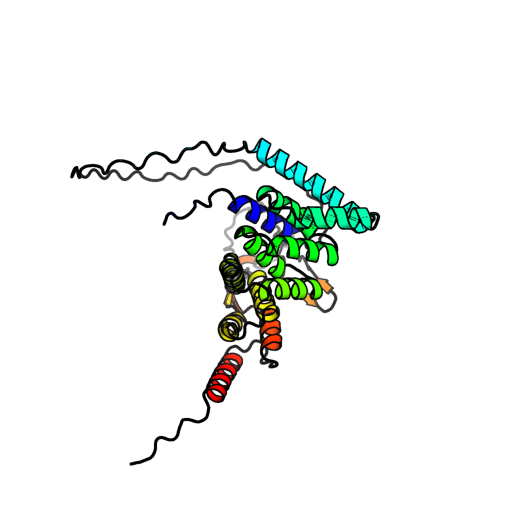6 VAL A C 1
ATOM 1852 O O . VAL A 1 236 ? 43.922 -2.873 1.657 1.00 75.94 236 VAL A O 1
ATOM 1855 N N . PRO A 1 237 ? 44.760 -4.320 0.136 1.00 65.75 237 PRO A N 1
ATOM 1856 C CA . PRO A 1 237 ? 46.100 -4.346 0.705 1.00 65.75 237 PRO A CA 1
ATOM 1857 C C . PRO A 1 237 ? 46.690 -2.935 0.675 1.00 65.75 237 PRO A C 1
ATOM 1859 O O . PRO A 1 237 ? 46.887 -2.358 -0.393 1.00 65.75 237 PRO A O 1
ATOM 1862 N N . SER A 1 238 ? 46.952 -2.358 1.845 1.00 66.75 238 SER A N 1
ATOM 1863 C CA . SER A 1 238 ? 47.674 -1.098 1.944 1.00 66.75 238 SER A CA 1
ATOM 1864 C C . SER A 1 238 ? 49.121 -1.439 2.255 1.00 66.75 238 SER A C 1
ATOM 1866 O O . SER A 1 238 ? 49.420 -1.982 3.317 1.00 66.75 238 SER A O 1
ATOM 1868 N N . ALA A 1 239 ? 50.034 -1.095 1.349 1.00 56.31 239 ALA A N 1
ATOM 1869 C CA . ALA A 1 239 ? 51.451 -1.088 1.676 1.00 56.31 239 ALA A CA 1
ATOM 1870 C C . ALA A 1 239 ? 51.668 -0.025 2.761 1.00 56.31 239 ALA A C 1
ATOM 1872 O O . ALA A 1 239 ? 51.685 1.176 2.492 1.00 56.31 239 ALA A O 1
ATOM 1873 N N . VAL A 1 240 ? 51.740 -0.451 4.018 1.00 56.12 240 VAL A N 1
ATOM 1874 C CA . VAL A 1 240 ? 52.236 0.399 5.094 1.00 56.12 240 VAL A CA 1
ATOM 1875 C C . VAL A 1 240 ? 53.733 0.523 4.870 1.00 56.12 240 VAL A C 1
ATOM 1877 O O . VAL A 1 240 ? 54.473 -0.443 5.027 1.00 56.12 240 VAL A O 1
ATOM 1880 N N . SER A 1 241 ? 54.170 1.711 4.448 1.00 51.12 241 SER A N 1
ATOM 1881 C CA . SER A 1 241 ? 55.580 2.090 4.494 1.00 51.12 241 SER A CA 1
ATOM 1882 C C . SER A 1 241 ? 56.071 1.816 5.911 1.00 51.12 241 SER A C 1
ATOM 1884 O O . SER A 1 241 ? 55.607 2.470 6.846 1.00 51.12 241 SER A O 1
ATOM 1886 N N . SER A 1 242 ? 56.950 0.826 6.076 1.00 51.22 242 SER A N 1
ATOM 1887 C CA . SER A 1 242 ? 57.570 0.465 7.349 1.00 51.22 242 SER A CA 1
ATOM 1888 C C . SER A 1 242 ? 58.471 1.607 7.824 1.00 51.22 242 SER A C 1
ATOM 1890 O O . SER A 1 242 ? 59.687 1.567 7.685 1.00 51.22 242 SER A O 1
ATOM 1892 N N . GLY A 1 243 ? 57.865 2.669 8.350 1.00 52.47 243 GLY A N 1
ATOM 1893 C CA . GLY A 1 243 ? 58.554 3.644 9.175 1.00 52.47 243 GLY A CA 1
ATOM 1894 C C . GLY A 1 243 ? 58.815 2.996 10.527 1.00 52.47 243 GLY A C 1
ATOM 1895 O O . GLY A 1 243 ? 57.871 2.589 11.202 1.00 52.47 243 GLY A O 1
ATOM 1896 N N . SER A 1 244 ? 60.085 2.861 10.898 1.00 47.03 244 SER A N 1
ATOM 1897 C CA . SER A 1 244 ? 60.531 2.358 12.197 1.00 47.03 244 SER A CA 1
ATOM 1898 C C . SER A 1 244 ? 59.952 3.210 13.331 1.00 47.03 244 SER A C 1
ATOM 1900 O O . SER A 1 244 ? 60.510 4.241 13.692 1.00 47.03 244 SER A O 1
ATOM 1902 N N . GLY A 1 245 ? 58.812 2.799 13.880 1.00 50.22 245 GLY A N 1
ATOM 1903 C CA . GLY A 1 245 ? 58.156 3.460 15.002 1.00 50.22 245 GLY A CA 1
ATOM 1904 C C . GLY A 1 245 ? 57.430 2.437 15.866 1.00 50.22 245 GLY A C 1
ATOM 1905 O O . GLY A 1 245 ? 56.648 1.632 15.364 1.00 50.22 245 GLY A O 1
ATOM 1906 N N . LEU A 1 246 ? 57.707 2.453 17.169 1.00 41.75 246 LEU A N 1
ATOM 1907 C CA . LEU A 1 246 ? 57.008 1.650 18.170 1.00 41.75 246 LEU A CA 1
ATOM 1908 C C . LEU A 1 246 ? 55.559 2.154 18.285 1.00 41.75 246 LEU A C 1
ATOM 1910 O O . LEU A 1 246 ? 55.317 3.202 18.877 1.00 41.75 246 LEU A O 1
ATOM 1914 N N . ALA A 1 247 ? 54.601 1.430 17.705 1.00 46.03 247 ALA A N 1
ATOM 1915 C CA . ALA A 1 247 ? 53.176 1.745 17.795 1.00 46.03 247 ALA A CA 1
ATOM 1916 C C . ALA A 1 247 ? 52.451 0.714 18.681 1.00 46.03 247 ALA A C 1
ATOM 1918 O O . ALA A 1 247 ? 52.376 -0.463 18.334 1.00 46.03 247 ALA A O 1
ATOM 1919 N N . MET A 1 248 ? 51.896 1.154 19.818 1.00 40.91 248 MET A N 1
ATOM 1920 C CA . MET A 1 248 ? 50.917 0.382 20.601 1.00 40.91 248 MET A CA 1
ATOM 1921 C C . MET A 1 248 ? 49.577 0.391 19.847 1.00 40.91 248 MET A C 1
ATOM 1923 O O . MET A 1 248 ? 48.961 1.443 19.692 1.00 40.91 248 MET A O 1
ATOM 1927 N N . GLY A 1 249 ? 49.152 -0.761 19.322 1.00 45.22 249 GLY A N 1
ATOM 1928 C CA . GLY A 1 249 ? 47.973 -0.871 18.456 1.00 45.22 249 GLY A CA 1
ATOM 1929 C C . GLY A 1 249 ? 46.652 -1.043 19.213 1.00 45.22 249 GLY A C 1
ATOM 1930 O O . GLY A 1 249 ? 46.511 -1.970 20.006 1.00 45.22 249 GLY A O 1
ATOM 1931 N N . SER A 1 250 ? 45.674 -0.183 18.909 1.00 42.38 250 SER A N 1
ATOM 1932 C CA . SER A 1 250 ? 44.246 -0.401 19.189 1.00 42.38 250 SER A CA 1
ATOM 1933 C C . SER A 1 250 ? 43.669 -1.400 18.182 1.00 42.38 250 SER A C 1
ATOM 1935 O O . SER A 1 250 ? 43.994 -1.340 16.995 1.00 42.38 250 SER A O 1
ATOM 1937 N N . VAL A 1 251 ? 42.827 -2.323 18.649 1.00 44.16 251 VAL A N 1
ATOM 1938 C CA . VAL A 1 251 ? 42.176 -3.341 17.812 1.00 44.16 251 VAL A CA 1
ATOM 1939 C C . VAL A 1 251 ? 40.814 -2.807 17.373 1.00 44.16 251 VAL A C 1
ATOM 1941 O O . VAL A 1 251 ? 39.833 -2.914 18.107 1.00 44.16 251 VAL A O 1
ATOM 1944 N N . ASP A 1 252 ? 40.742 -2.216 16.183 1.00 42.81 252 ASP A N 1
ATOM 1945 C CA . ASP A 1 252 ? 39.457 -1.819 15.607 1.00 42.81 252 ASP A CA 1
ATOM 1946 C C . ASP A 1 252 ? 38.806 -3.039 14.943 1.00 42.81 252 ASP A C 1
ATOM 1948 O O . ASP A 1 252 ? 39.296 -3.571 13.946 1.00 42.81 252 ASP A O 1
ATOM 1952 N N . SER A 1 253 ? 37.687 -3.496 15.505 1.00 43.53 253 SER A N 1
ATOM 1953 C CA . SER A 1 253 ? 36.843 -4.522 14.890 1.00 43.53 253 SER A CA 1
ATOM 1954 C C . SER A 1 253 ? 35.724 -3.855 14.091 1.00 43.53 253 SER A C 1
ATOM 1956 O O . SER A 1 253 ? 35.050 -2.950 14.579 1.00 43.53 253 SER A O 1
ATOM 1958 N N . TYR A 1 254 ? 35.516 -4.298 12.850 1.00 44.12 254 TYR A N 1
ATOM 1959 C CA . TYR A 1 254 ? 34.420 -3.829 12.003 1.00 44.12 254 TYR A CA 1
ATOM 1960 C C . TYR A 1 254 ? 33.488 -5.000 11.685 1.00 44.12 254 TYR A C 1
ATOM 1962 O O . TYR A 1 254 ? 33.933 -6.069 11.271 1.00 44.12 254 TYR A O 1
ATOM 1970 N N . VAL A 1 255 ? 32.184 -4.795 11.871 1.00 41.56 255 VAL A N 1
ATOM 1971 C CA . VAL A 1 255 ? 31.150 -5.774 11.518 1.00 41.56 255 VAL A CA 1
ATOM 1972 C C . VAL A 1 255 ? 30.739 -5.536 10.069 1.00 41.56 255 VAL A C 1
ATOM 1974 O O . VAL A 1 255 ? 30.202 -4.478 9.738 1.00 41.56 255 VAL A O 1
ATOM 1977 N N . ILE A 1 256 ? 30.973 -6.518 9.198 1.00 45.84 256 ILE A N 1
ATOM 1978 C CA . ILE A 1 256 ? 30.420 -6.511 7.843 1.00 45.84 256 ILE A CA 1
ATOM 1979 C C . ILE A 1 256 ? 29.089 -7.248 7.912 1.00 45.84 256 ILE A C 1
ATOM 1981 O O . ILE A 1 256 ? 29.035 -8.425 8.263 1.00 45.84 256 ILE A O 1
ATOM 1985 N N . VAL A 1 257 ? 28.006 -6.547 7.585 1.00 46.78 257 VAL A N 1
ATOM 1986 C CA . VAL A 1 257 ? 26.692 -7.164 7.396 1.00 46.78 257 VAL A CA 1
ATOM 1987 C C . VAL A 1 257 ? 26.562 -7.457 5.899 1.00 46.78 257 VAL A C 1
ATOM 1989 O O . VAL A 1 257 ? 26.239 -6.537 5.142 1.00 46.78 257 VAL A O 1
ATOM 1992 N N . PRO A 1 258 ? 26.880 -8.674 5.415 1.00 49.59 258 PRO A N 1
ATOM 1993 C CA . PRO A 1 258 ? 26.605 -9.025 4.033 1.00 49.59 258 PRO A CA 1
ATOM 1994 C C . PRO A 1 258 ? 25.103 -8.919 3.768 1.00 49.59 258 PRO A C 1
ATOM 1996 O O . PRO A 1 258 ? 24.265 -9.074 4.662 1.00 49.59 258 PRO A O 1
ATOM 1999 N N . VAL A 1 259 ? 24.771 -8.633 2.512 1.00 47.16 259 VAL A N 1
ATOM 2000 C CA . VAL A 1 259 ? 23.389 -8.630 2.029 1.00 47.16 259 VAL A CA 1
ATOM 2001 C C . VAL A 1 259 ? 22.777 -9.995 2.379 1.00 47.16 259 VAL A C 1
ATOM 2003 O O . VAL A 1 259 ? 23.422 -11.007 2.098 1.00 47.16 259 VAL A O 1
ATOM 2006 N N . PRO A 1 260 ? 21.593 -10.059 3.018 1.00 45.72 260 PRO A N 1
ATOM 2007 C CA . PRO A 1 260 ? 21.007 -11.330 3.421 1.00 45.72 260 PRO A CA 1
ATOM 2008 C C . PRO A 1 260 ? 20.868 -12.247 2.207 1.00 45.72 260 PRO A C 1
ATOM 2010 O O . PRO A 1 260 ? 20.286 -11.861 1.191 1.00 45.72 260 PRO A O 1
ATOM 2013 N N . VAL A 1 261 ? 21.408 -13.461 2.316 1.00 47.41 261 VAL A N 1
ATOM 2014 C CA . VAL A 1 261 ? 21.171 -14.505 1.321 1.00 47.41 261 VAL A CA 1
ATOM 2015 C C . VAL A 1 261 ? 19.788 -15.068 1.618 1.00 47.41 261 VAL A C 1
ATOM 2017 O O . VAL A 1 261 ? 19.551 -15.643 2.682 1.00 47.41 261 VAL A O 1
ATOM 2020 N N . VAL A 1 262 ? 18.859 -14.827 0.696 1.00 45.94 262 VAL A N 1
ATOM 2021 C CA . VAL A 1 262 ? 17.468 -15.270 0.803 1.00 45.94 262 VAL A CA 1
ATOM 2022 C C . VAL A 1 262 ? 17.312 -16.524 -0.054 1.00 45.94 262 VAL A C 1
ATOM 2024 O O . VAL A 1 262 ? 17.411 -16.449 -1.278 1.00 45.94 262 VAL A O 1
ATOM 2027 N N . GLY A 1 263 ? 17.108 -17.675 0.585 1.00 54.06 263 GLY A N 1
ATOM 2028 C CA . GLY A 1 263 ? 16.712 -18.926 -0.064 1.00 54.06 263 GLY A CA 1
ATOM 2029 C C . GLY A 1 263 ? 15.250 -19.266 0.250 1.00 54.06 263 GLY A C 1
ATOM 2030 O O . GLY A 1 263 ? 14.669 -18.670 1.163 1.00 54.06 263 GLY A O 1
ATOM 2031 N N . PRO A 1 264 ? 14.621 -20.216 -0.467 1.00 38.88 264 PRO A N 1
ATOM 2032 C CA . PRO A 1 264 ? 13.267 -20.662 -0.147 1.00 38.88 264 PRO A CA 1
ATOM 2033 C C . PRO A 1 264 ? 13.195 -21.169 1.303 1.00 38.88 264 PRO A C 1
ATOM 2035 O O . PRO A 1 264 ? 13.797 -22.183 1.643 1.00 38.88 264 PRO A O 1
ATOM 2038 N N . GLY A 1 265 ? 12.494 -20.433 2.169 1.00 54.38 265 GLY A N 1
ATOM 2039 C CA . GLY A 1 265 ? 12.298 -20.782 3.581 1.00 54.38 265 GLY A CA 1
ATOM 2040 C C . GLY A 1 265 ? 13.427 -20.400 4.549 1.00 54.38 265 GLY A C 1
ATOM 2041 O O . GLY A 1 265 ? 13.283 -20.661 5.740 1.00 54.38 265 GLY A O 1
ATOM 2042 N N . VAL A 1 266 ? 14.521 -19.767 4.097 1.00 36.81 266 VAL A N 1
ATOM 2043 C CA . VAL A 1 266 ? 15.649 -19.389 4.973 1.00 36.81 266 VAL A CA 1
ATOM 2044 C C . VAL A 1 266 ? 16.182 -18.000 4.621 1.00 36.81 266 VAL A C 1
ATOM 2046 O O . VAL A 1 266 ? 16.571 -17.739 3.483 1.00 36.81 266 VAL A O 1
ATOM 2049 N N . VAL A 1 267 ? 16.258 -17.121 5.625 1.00 44.34 267 VAL A N 1
ATOM 2050 C CA . VAL A 1 267 ? 17.013 -15.861 5.556 1.00 44.34 267 VAL A CA 1
ATOM 2051 C C . VAL A 1 267 ? 18.230 -15.998 6.461 1.00 44.34 267 VAL A C 1
ATOM 2053 O O . VAL A 1 267 ? 18.111 -15.941 7.684 1.00 44.34 267 VAL A O 1
ATOM 2056 N N . ALA A 1 268 ? 19.406 -16.204 5.872 1.00 47.88 268 ALA A N 1
ATOM 2057 C CA . ALA A 1 268 ? 20.649 -16.238 6.630 1.00 47.88 268 ALA A CA 1
ATOM 2058 C C . ALA A 1 268 ? 21.231 -14.821 6.709 1.00 47.88 268 ALA A C 1
ATOM 2060 O O . ALA A 1 268 ? 21.814 -14.314 5.748 1.00 47.88 268 ALA A O 1
ATOM 2061 N N . TYR A 1 269 ? 21.093 -14.179 7.872 1.00 50.34 269 TYR A N 1
ATOM 2062 C CA . TYR A 1 269 ? 21.876 -12.993 8.218 1.00 50.34 269 TYR A CA 1
ATOM 2063 C C . TYR A 1 269 ? 23.228 -13.457 8.751 1.00 50.34 269 TYR A C 1
ATOM 2065 O O . TYR A 1 269 ? 23.445 -13.540 9.958 1.00 50.34 269 TYR A O 1
ATOM 2073 N N . GLY A 1 270 ? 24.135 -13.828 7.851 1.00 44.16 270 GLY A N 1
ATOM 2074 C CA . GLY A 1 270 ? 25.496 -14.159 8.248 1.00 44.16 270 GLY A CA 1
ATOM 2075 C C . GLY A 1 270 ? 26.223 -12.891 8.676 1.00 44.16 270 GLY A C 1
ATOM 2076 O O . GLY A 1 270 ? 26.817 -12.241 7.833 1.00 44.16 270 GLY A O 1
ATOM 2077 N N . GLN A 1 271 ? 26.194 -12.507 9.953 1.00 40.91 271 GLN A N 1
ATOM 2078 C CA . GLN A 1 271 ? 27.156 -11.520 10.445 1.00 40.91 271 GLN A CA 1
ATOM 2079 C C . GLN A 1 271 ? 28.536 -12.178 10.431 1.00 40.91 271 GLN A C 1
ATOM 2081 O O . GLN A 1 271 ? 28.860 -12.981 11.302 1.00 40.91 271 GLN A O 1
ATOM 2086 N N . GLN A 1 272 ? 29.345 -11.871 9.419 1.00 44.78 272 GLN A N 1
ATOM 2087 C CA . GLN A 1 272 ? 30.759 -12.211 9.455 1.00 44.78 272 GLN A CA 1
ATOM 2088 C C . GLN A 1 272 ? 31.480 -11.093 10.200 1.00 44.78 272 GLN A C 1
ATOM 2090 O O . GLN A 1 272 ? 31.764 -10.024 9.658 1.00 44.78 272 GLN A O 1
ATOM 2095 N N . ILE A 1 273 ? 31.769 -11.349 11.473 1.00 45.50 273 ILE A N 1
ATOM 2096 C CA . ILE A 1 273 ? 32.813 -10.615 12.179 1.00 45.50 273 ILE A CA 1
ATOM 2097 C C . ILE A 1 273 ? 34.116 -11.134 11.581 1.00 45.50 273 ILE A C 1
ATOM 2099 O O . ILE A 1 273 ? 34.512 -12.263 11.855 1.00 45.50 273 ILE A O 1
ATOM 2103 N N . ILE A 1 274 ? 34.748 -10.350 10.711 1.00 47.84 274 ILE A N 1
ATOM 2104 C CA . ILE A 1 274 ? 36.117 -10.631 10.287 1.00 47.84 274 ILE A CA 1
ATOM 2105 C C . ILE A 1 274 ? 37.003 -10.018 11.372 1.00 47.84 274 ILE A C 1
ATOM 2107 O O . ILE A 1 274 ? 37.093 -8.789 11.435 1.00 47.84 274 ILE A O 1
ATOM 2111 N N . PRO A 1 275 ? 37.622 -10.812 12.267 1.00 45.16 275 PRO A N 1
ATOM 2112 C CA . PRO A 1 275 ? 38.623 -10.266 13.160 1.00 45.16 275 PRO A CA 1
ATOM 2113 C C . PRO A 1 275 ? 39.788 -9.796 12.291 1.00 45.16 275 PRO A C 1
ATOM 2115 O O . PRO A 1 275 ? 40.545 -10.601 11.751 1.00 45.16 275 PRO A O 1
ATOM 2118 N N . VAL A 1 276 ? 39.940 -8.482 12.147 1.00 50.00 276 VAL A N 1
ATOM 2119 C CA . VAL A 1 276 ? 41.155 -7.881 11.592 1.00 50.00 276 VAL A CA 1
ATOM 2120 C C . VAL A 1 276 ? 42.199 -7.912 12.704 1.00 50.00 276 VAL A C 1
ATOM 2122 O O . VAL A 1 276 ? 42.548 -6.906 13.312 1.00 50.00 276 VAL A O 1
ATOM 2125 N N . GLY A 1 277 ? 42.612 -9.122 13.073 1.00 42.34 277 GLY A N 1
ATOM 2126 C CA . GLY A 1 277 ? 43.662 -9.317 14.050 1.00 42.34 277 GLY A CA 1
ATOM 2127 C C . GLY A 1 277 ? 44.981 -8.886 13.428 1.00 42.34 277 GLY A C 1
ATOM 2128 O O . GLY A 1 277 ? 45.535 -9.614 12.608 1.00 42.34 277 GLY A O 1
ATOM 2129 N N . ASN A 1 278 ? 45.521 -7.744 13.859 1.00 49.12 278 ASN A N 1
ATOM 2130 C CA . ASN A 1 278 ? 46.970 -7.571 13.885 1.00 49.12 278 ASN A CA 1
ATOM 2131 C C . ASN A 1 278 ? 47.502 -8.601 14.888 1.00 49.12 278 ASN A C 1
ATOM 2133 O O . ASN A 1 278 ? 47.627 -8.318 16.079 1.00 49.12 278 ASN A O 1
ATOM 2137 N N . GLY A 1 279 ? 47.709 -9.835 14.425 1.00 43.78 279 GLY A N 1
ATOM 2138 C CA . GLY A 1 279 ? 48.293 -10.889 15.237 1.00 43.78 279 GLY A CA 1
ATOM 2139 C C . GLY A 1 279 ? 49.621 -10.406 15.809 1.00 43.78 279 GLY A C 1
ATOM 2140 O O . GLY A 1 279 ? 50.457 -9.862 15.085 1.00 43.78 279 GLY A O 1
ATOM 2141 N N . LEU A 1 280 ? 49.807 -10.595 17.114 1.00 44.81 280 LEU A N 1
ATOM 2142 C CA . LEU A 1 280 ? 51.096 -10.438 17.770 1.00 44.81 280 LEU A CA 1
ATOM 2143 C C . LEU A 1 280 ? 52.023 -11.537 17.216 1.00 44.81 280 LEU A C 1
ATOM 2145 O O . LEU A 1 280 ? 52.050 -12.657 17.720 1.00 44.81 280 LEU A O 1
ATOM 2149 N N . ALA A 1 281 ? 52.720 -11.254 16.115 1.00 43.22 281 ALA A N 1
ATOM 2150 C CA . ALA A 1 281 ? 53.677 -12.171 15.509 1.00 43.22 281 ALA A CA 1
ATOM 2151 C C . ALA A 1 281 ? 54.967 -12.172 16.340 1.00 43.22 281 ALA A C 1
ATOM 2153 O O . ALA A 1 281 ? 55.909 -11.426 16.079 1.00 43.22 281 ALA A O 1
ATOM 2154 N N . LEU A 1 282 ? 54.992 -12.999 17.385 1.00 45.22 282 LEU A N 1
ATOM 2155 C CA . LEU A 1 282 ? 56.181 -13.266 18.187 1.00 45.22 282 LEU A CA 1
ATOM 2156 C C . LEU A 1 282 ? 57.025 -14.343 17.477 1.00 45.22 282 LEU A C 1
ATOM 2158 O O . LEU A 1 282 ? 57.015 -15.509 17.856 1.00 45.22 282 LEU A O 1
ATOM 2162 N N . GLY A 1 283 ? 57.702 -13.980 16.386 1.00 40.28 283 GLY A N 1
ATOM 2163 C CA . GLY A 1 283 ? 58.530 -14.922 15.629 1.00 40.28 283 GLY A CA 1
ATOM 2164 C C . GLY A 1 283 ? 59.432 -14.224 14.619 1.00 40.28 283 GLY A C 1
ATOM 2165 O O . GLY A 1 283 ? 58.952 -13.612 13.671 1.00 40.28 283 GLY A O 1
ATOM 2166 N N . GLY A 1 284 ? 60.746 -14.296 14.843 1.00 45.91 284 GLY A N 1
ATOM 2167 C CA . GLY A 1 284 ? 61.763 -13.720 13.970 1.00 45.91 284 GLY A CA 1
ATOM 2168 C C . GLY A 1 284 ? 61.722 -14.317 12.562 1.00 45.91 284 GLY A C 1
ATOM 2169 O O . GLY A 1 284 ? 61.805 -15.527 12.387 1.00 45.91 284 GLY A O 1
ATOM 2170 N N . GLY A 1 285 ? 61.606 -13.449 11.560 1.00 48.91 285 GLY A N 1
ATOM 2171 C CA . GLY A 1 285 ? 61.638 -13.821 10.146 1.00 48.91 285 GLY A CA 1
ATOM 2172 C C . GLY A 1 285 ? 60.920 -12.776 9.298 1.00 48.91 285 GLY A C 1
ATOM 2173 O O . GLY A 1 285 ? 59.703 -12.834 9.181 1.00 48.91 285 GLY A O 1
ATOM 2174 N N . GLY A 1 286 ? 61.683 -11.818 8.755 1.00 50.62 286 GLY A N 1
ATOM 2175 C CA . GLY A 1 286 ? 61.295 -10.618 7.987 1.00 50.62 286 GLY A CA 1
ATOM 2176 C C . GLY A 1 286 ? 60.262 -10.767 6.860 1.00 50.62 286 GLY A C 1
ATOM 2177 O O . GLY A 1 286 ? 60.562 -10.470 5.707 1.00 50.62 286 GLY A O 1
ATOM 2178 N N . SER A 1 287 ? 59.038 -11.174 7.183 1.00 51.97 287 SER A N 1
ATOM 2179 C CA . SER A 1 287 ? 57.915 -11.179 6.248 1.00 51.97 287 SER A CA 1
ATOM 2180 C C . SER A 1 287 ? 57.239 -9.804 6.250 1.00 51.97 287 SER A C 1
ATOM 2182 O O . SER A 1 287 ? 56.917 -9.295 7.327 1.00 51.97 287 SER A O 1
ATOM 2184 N N . PRO A 1 288 ? 57.016 -9.181 5.081 1.00 57.69 288 PRO A N 1
ATOM 2185 C CA . PRO A 1 288 ? 56.348 -7.889 4.999 1.00 57.69 288 PRO A CA 1
ATOM 2186 C C . PRO A 1 288 ? 54.925 -8.004 5.556 1.00 57.69 288 PRO A C 1
ATOM 2188 O O . PRO A 1 288 ? 54.105 -8.775 5.055 1.00 57.69 288 PRO A O 1
ATOM 2191 N N . SER A 1 289 ? 54.624 -7.241 6.608 1.00 54.94 289 SER A N 1
ATOM 2192 C CA . SER A 1 289 ? 53.283 -7.164 7.178 1.00 54.94 289 SER A CA 1
ATOM 2193 C C . SER A 1 289 ? 52.369 -6.381 6.230 1.00 54.94 289 SER A C 1
ATOM 2195 O O . SER A 1 289 ? 52.425 -5.157 6.123 1.00 54.94 289 SER A O 1
ATOM 2197 N N . VAL A 1 290 ? 51.510 -7.098 5.505 1.00 58.34 290 VAL A N 1
ATOM 2198 C CA . VAL A 1 290 ? 50.470 -6.488 4.669 1.00 58.34 290 VAL A CA 1
ATOM 2199 C C . VAL A 1 290 ? 49.326 -6.046 5.579 1.00 58.34 290 VAL A C 1
ATOM 2201 O O . VAL A 1 290 ? 48.513 -6.859 6.011 1.00 58.34 290 VAL A O 1
ATOM 2204 N N . SER A 1 291 ? 49.254 -4.750 5.887 1.00 64.19 291 SER A N 1
ATOM 2205 C CA . SER A 1 291 ? 48.098 -4.181 6.586 1.00 64.19 291 SER A CA 1
ATOM 2206 C C . SER A 1 291 ? 46.940 -4.019 5.599 1.00 64.19 291 SER A C 1
ATOM 2208 O O . SER A 1 291 ? 47.051 -3.305 4.601 1.00 64.19 291 SER A O 1
ATOM 2210 N N . MET A 1 292 ? 45.811 -4.683 5.848 1.00 64.56 292 MET A N 1
ATOM 2211 C CA . MET A 1 292 ? 44.589 -4.420 5.087 1.00 64.56 292 MET A CA 1
ATOM 2212 C C . MET A 1 292 ? 43.890 -3.190 5.659 1.00 64.56 292 MET A C 1
ATOM 2214 O O . MET A 1 292 ? 43.610 -3.131 6.855 1.00 64.56 292 MET A O 1
ATOM 2218 N N . ARG A 1 293 ? 43.591 -2.207 4.805 1.00 68.81 293 ARG A N 1
ATOM 2219 C CA . ARG A 1 293 ? 42.780 -1.046 5.191 1.00 68.81 293 ARG A CA 1
ATOM 2220 C C . ARG A 1 293 ? 41.424 -1.142 4.490 1.00 68.81 293 ARG A C 1
ATOM 2222 O O . ARG A 1 293 ? 41.390 -1.451 3.295 1.00 68.81 293 ARG A O 1
ATOM 2229 N N . PRO A 1 294 ? 40.308 -0.890 5.194 1.00 74.62 294 PRO A N 1
ATOM 2230 C CA . PRO A 1 294 ? 39.004 -0.856 4.554 1.00 74.62 294 PRO A CA 1
ATOM 2231 C C . PRO A 1 294 ? 38.957 0.372 3.641 1.00 74.62 294 PRO A C 1
ATOM 2233 O O . PRO A 1 294 ? 39.025 1.509 4.108 1.00 74.62 294 PRO A O 1
ATOM 2236 N N . VAL A 1 295 ? 38.855 0.156 2.331 1.00 77.62 295 VAL A N 1
ATOM 2237 C CA . VAL A 1 295 ? 38.635 1.237 1.370 1.00 77.62 295 VAL A CA 1
ATOM 2238 C C . VAL A 1 295 ? 37.166 1.204 0.979 1.00 77.62 295 VAL A C 1
ATOM 2240 O O . VAL A 1 295 ? 36.661 0.224 0.430 1.00 77.62 295 VAL A O 1
ATOM 2243 N N . MET A 1 296 ? 36.447 2.290 1.262 1.00 73.75 296 MET A N 1
ATOM 2244 C CA . MET A 1 296 ? 35.083 2.432 0.764 1.00 73.75 296 MET A CA 1
ATOM 2245 C C . MET A 1 296 ? 35.131 2.686 -0.741 1.00 73.75 296 MET A C 1
ATOM 2247 O O . MET A 1 296 ? 35.512 3.774 -1.175 1.00 73.75 296 MET A O 1
ATOM 2251 N N . ARG A 1 297 ? 34.718 1.702 -1.545 1.00 75.69 297 ARG A N 1
ATOM 2252 C CA . ARG A 1 297 ? 34.486 1.900 -2.977 1.00 75.69 297 ARG A CA 1
ATOM 2253 C C . ARG A 1 297 ? 32.995 2.066 -3.232 1.00 75.69 297 ARG A C 1
ATOM 2255 O O . ARG A 1 297 ? 32.174 1.235 -2.857 1.00 75.69 297 ARG A O 1
ATOM 2262 N N . ALA A 1 298 ? 32.633 3.171 -3.874 1.00 75.19 298 ALA A N 1
ATOM 2263 C CA . ALA A 1 298 ? 31.292 3.356 -4.407 1.00 75.19 298 ALA A CA 1
ATOM 2264 C C . ALA A 1 298 ? 31.237 2.723 -5.805 1.00 75.19 298 ALA A C 1
ATOM 2266 O O . ALA A 1 298 ? 31.704 3.317 -6.774 1.00 75.19 298 ALA A O 1
ATOM 2267 N N . GLY A 1 299 ? 30.696 1.509 -5.904 1.00 75.38 299 GLY A N 1
ATOM 2268 C CA . GLY A 1 299 ? 30.459 0.821 -7.172 1.00 75.38 299 GLY A CA 1
ATOM 2269 C C . GLY A 1 299 ? 29.036 1.056 -7.675 1.00 75.38 299 GLY A C 1
ATOM 2270 O O . GLY A 1 299 ? 28.099 1.164 -6.884 1.00 75.38 299 GLY A O 1
ATOM 2271 N N . ARG A 1 300 ? 28.843 1.126 -8.997 1.00 77.19 300 ARG A N 1
ATOM 2272 C CA . ARG A 1 300 ? 27.502 1.037 -9.591 1.00 77.19 300 ARG A CA 1
ATOM 2273 C C . ARG A 1 300 ? 27.138 -0.438 -9.717 1.00 77.19 300 ARG A C 1
ATOM 2275 O O . ARG A 1 300 ? 27.696 -1.123 -10.564 1.00 77.19 300 ARG A O 1
ATOM 2282 N N . MET A 1 301 ? 26.217 -0.916 -8.891 1.00 77.75 301 MET A N 1
ATOM 2283 C CA . MET A 1 301 ? 25.663 -2.261 -9.009 1.00 77.75 301 MET A CA 1
ATOM 2284 C C . MET A 1 301 ? 24.204 -2.159 -9.445 1.00 77.75 301 MET A C 1
ATOM 2286 O O . MET A 1 301 ? 23.419 -1.391 -8.882 1.00 77.75 301 MET A O 1
ATOM 2290 N N . SER A 1 302 ? 23.848 -2.919 -10.476 1.00 81.88 302 SER A N 1
ATOM 2291 C CA . SER A 1 302 ? 22.451 -3.134 -10.832 1.00 81.88 302 SER A CA 1
ATOM 2292 C C . SER A 1 302 ? 21.859 -4.128 -9.839 1.00 81.88 302 SER A C 1
ATOM 2294 O O . SER A 1 302 ? 22.349 -5.252 -9.731 1.00 81.88 302 SER A O 1
ATOM 2296 N N . GLN A 1 303 ? 20.854 -3.705 -9.072 1.00 85.31 303 GLN A N 1
ATOM 2297 C CA . GLN A 1 303 ? 20.154 -4.588 -8.144 1.00 85.31 303 GLN A CA 1
ATOM 2298 C C . GLN A 1 303 ? 18.797 -4.962 -8.754 1.00 85.31 303 GLN A C 1
ATOM 2300 O O . GLN A 1 303 ? 17.959 -4.069 -8.908 1.00 85.31 303 GLN A O 1
ATOM 2305 N N . PRO A 1 304 ? 18.555 -6.240 -9.098 1.00 90.81 304 PRO A N 1
ATOM 2306 C CA . PRO A 1 304 ? 17.269 -6.666 -9.640 1.00 90.81 304 PRO A CA 1
ATOM 2307 C C . PRO A 1 304 ? 16.147 -6.441 -8.618 1.00 90.81 304 PRO A C 1
ATOM 2309 O O . PRO A 1 304 ? 16.327 -6.697 -7.424 1.00 90.81 304 PRO A O 1
ATOM 2312 N N . ASN A 1 305 ? 14.986 -5.964 -9.079 1.00 94.56 305 ASN A N 1
ATOM 2313 C CA . ASN A 1 305 ? 13.807 -5.773 -8.233 1.00 94.56 305 ASN A CA 1
ATOM 2314 C C . ASN A 1 305 ? 12.719 -6.820 -8.555 1.00 94.56 305 ASN A C 1
ATOM 2316 O O . ASN A 1 305 ? 11.957 -6.631 -9.510 1.00 94.56 305 ASN A O 1
ATOM 2320 N N . PRO A 1 306 ? 12.610 -7.919 -7.781 1.00 95.75 306 PRO A N 1
ATOM 2321 C CA . PRO A 1 306 ? 11.687 -9.012 -8.094 1.00 95.75 306 PRO A CA 1
ATOM 2322 C C . PRO A 1 306 ? 10.218 -8.588 -8.049 1.00 95.75 306 PRO A C 1
ATOM 2324 O O . PRO A 1 306 ? 9.416 -9.108 -8.817 1.00 95.75 306 PRO A O 1
ATOM 2327 N N . ALA A 1 307 ? 9.869 -7.613 -7.205 1.00 95.94 307 ALA A N 1
ATOM 2328 C CA . ALA A 1 307 ? 8.508 -7.096 -7.108 1.00 95.94 307 ALA A CA 1
ATOM 2329 C C . ALA A 1 307 ? 8.086 -6.342 -8.381 1.00 95.94 307 ALA A C 1
ATOM 2331 O O . ALA A 1 307 ? 6.951 -6.474 -8.826 1.00 95.94 307 ALA A O 1
ATOM 2332 N N . VAL A 1 308 ? 9.012 -5.608 -9.011 1.00 97.06 308 VAL A N 1
ATOM 2333 C CA . VAL A 1 308 ? 8.756 -4.924 -10.290 1.00 97.06 308 VAL A CA 1
ATOM 2334 C C . VAL A 1 308 ? 8.572 -5.932 -11.421 1.00 97.06 308 VAL A C 1
ATOM 2336 O O . VAL A 1 308 ? 7.643 -5.793 -12.211 1.00 97.06 308 VAL A O 1
ATOM 2339 N N . ARG A 1 309 ? 9.407 -6.979 -11.473 1.00 97.31 309 ARG A N 1
ATOM 2340 C CA . ARG A 1 309 ? 9.218 -8.077 -12.432 1.00 97.31 309 ARG A CA 1
ATOM 2341 C C . ARG A 1 309 ? 7.868 -8.765 -12.221 1.00 97.31 309 ARG A C 1
ATOM 2343 O O . ARG A 1 309 ? 7.133 -8.933 -13.182 1.00 97.31 309 ARG A O 1
ATOM 2350 N N . ALA A 1 310 ? 7.519 -9.114 -10.982 1.00 97.25 310 ALA A N 1
ATOM 2351 C CA . ALA A 1 310 ? 6.234 -9.739 -10.668 1.00 97.25 310 ALA A CA 1
ATOM 2352 C C . ALA A 1 310 ? 5.044 -8.861 -11.094 1.00 97.25 310 ALA A C 1
ATOM 2354 O O . ALA A 1 310 ? 4.080 -9.369 -11.660 1.00 97.25 310 ALA A O 1
ATOM 2355 N N . ALA A 1 311 ? 5.137 -7.545 -10.886 1.00 97.50 311 ALA A N 1
ATOM 2356 C CA . ALA A 1 311 ? 4.133 -6.588 -11.340 1.00 97.50 311 ALA A CA 1
ATOM 2357 C C . ALA A 1 311 ? 3.989 -6.564 -12.872 1.00 97.50 311 ALA A C 1
ATOM 2359 O O . ALA A 1 311 ? 2.870 -6.582 -13.380 1.00 97.50 311 ALA A O 1
ATOM 2360 N N . LEU A 1 312 ? 5.103 -6.569 -13.611 1.00 98.19 312 LEU A N 1
ATOM 2361 C CA . LEU A 1 312 ? 5.094 -6.628 -15.076 1.00 98.19 312 LEU A CA 1
ATOM 2362 C C . LEU A 1 312 ? 4.482 -7.928 -15.599 1.00 98.19 312 LEU A C 1
ATOM 2364 O O . LEU A 1 312 ? 3.610 -7.874 -16.464 1.00 98.19 312 LEU A O 1
ATOM 2368 N N . VAL A 1 313 ? 4.880 -9.073 -15.042 1.00 98.12 313 VAL A N 1
ATOM 2369 C CA . VAL A 1 313 ? 4.324 -10.384 -15.413 1.00 98.12 313 VAL A CA 1
ATOM 2370 C C . VAL A 1 313 ? 2.820 -10.421 -15.136 1.00 98.12 313 VAL A C 1
ATOM 2372 O O . VAL A 1 313 ? 2.050 -10.839 -15.992 1.00 98.12 313 VAL A O 1
ATOM 2375 N N . SER A 1 314 ? 2.379 -9.910 -13.983 1.00 97.44 314 SER A N 1
ATOM 2376 C CA . SER A 1 314 ? 0.955 -9.843 -13.623 1.00 97.44 314 SER A CA 1
ATOM 2377 C C . SER A 1 314 ? 0.134 -8.979 -14.593 1.00 97.44 314 SER A C 1
ATOM 2379 O O . SER A 1 314 ? -0.957 -9.366 -15.003 1.00 97.44 314 SER A O 1
ATOM 2381 N N . LEU A 1 315 ? 0.660 -7.816 -15.000 1.00 97.56 315 LEU A N 1
ATOM 2382 C CA . LEU A 1 315 ? -0.050 -6.880 -15.881 1.00 97.56 315 LEU A CA 1
ATOM 2383 C C . LEU A 1 315 ? -0.063 -7.300 -17.357 1.00 97.56 315 LEU A C 1
ATOM 2385 O O . LEU A 1 315 ? -0.999 -6.943 -18.078 1.00 97.56 315 LEU A O 1
ATOM 2389 N N . THR A 1 316 ? 0.988 -7.986 -17.813 1.00 97.62 316 THR A N 1
ATOM 2390 C CA . THR A 1 316 ? 1.219 -8.273 -19.241 1.00 97.62 316 THR A CA 1
ATOM 2391 C C . THR A 1 316 ? 1.009 -9.734 -19.620 1.00 97.62 316 THR A C 1
ATOM 2393 O O . THR A 1 316 ? 0.675 -10.002 -20.767 1.00 97.62 316 THR A O 1
ATOM 2396 N N . GLY A 1 317 ? 1.178 -10.668 -18.680 1.00 97.75 317 GLY A N 1
ATOM 2397 C CA . GLY A 1 317 ? 1.211 -12.107 -18.948 1.00 97.75 317 GLY A CA 1
ATOM 2398 C C . GLY A 1 317 ? 2.543 -12.620 -19.510 1.00 97.75 317 GLY A C 1
ATOM 2399 O O . GLY A 1 317 ? 2.687 -13.825 -19.685 1.00 97.75 317 GLY A O 1
ATOM 2400 N N . GLU A 1 318 ? 3.516 -11.740 -19.759 1.00 97.81 318 GLU A N 1
ATOM 2401 C CA . GLU A 1 318 ? 4.809 -12.066 -20.374 1.00 97.81 318 GLU A CA 1
ATOM 2402 C C . GLU A 1 318 ? 5.947 -12.050 -19.341 1.00 97.81 318 GLU A C 1
ATOM 2404 O O . GLU A 1 318 ? 5.860 -11.365 -18.321 1.00 97.81 318 GLU A O 1
ATOM 2409 N N . ASP A 1 319 ? 7.048 -12.766 -19.601 1.00 97.62 319 ASP A N 1
ATOM 2410 C CA . ASP A 1 319 ? 8.217 -12.801 -18.708 1.00 97.62 319 ASP A CA 1
ATOM 2411 C C . ASP A 1 319 ? 9.546 -12.755 -19.474 1.00 97.62 319 ASP A C 1
ATOM 2413 O O . ASP A 1 319 ? 10.079 -13.772 -19.912 1.00 97.62 319 ASP A O 1
ATOM 2417 N N . PHE A 1 320 ? 10.121 -11.556 -19.576 1.00 97.50 320 PHE A N 1
ATOM 2418 C CA . PHE A 1 320 ? 11.462 -11.329 -20.137 1.00 97.50 320 PHE A CA 1
ATOM 2419 C C . PHE A 1 320 ? 12.547 -11.217 -19.048 1.00 97.50 320 PHE A C 1
ATOM 2421 O O . PHE A 1 320 ? 13.621 -10.646 -19.259 1.00 97.50 320 PHE A O 1
ATOM 2428 N N . GLY A 1 321 ? 12.268 -11.694 -17.828 1.00 96.00 321 GLY A N 1
ATOM 2429 C CA . GLY A 1 321 ? 13.186 -11.559 -16.702 1.00 96.00 321 GLY A CA 1
ATOM 2430 C C . GLY A 1 321 ? 13.458 -10.092 -16.341 1.00 96.00 321 GLY A C 1
ATOM 2431 O O . GLY A 1 321 ? 12.535 -9.291 -16.184 1.00 96.00 321 GLY A O 1
ATOM 2432 N N . TYR A 1 322 ? 14.740 -9.744 -16.191 1.00 95.50 322 TYR A N 1
ATOM 2433 C CA . TYR A 1 322 ? 15.206 -8.386 -15.869 1.00 95.50 322 TYR A CA 1
ATOM 2434 C C . TYR A 1 322 ? 15.771 -7.627 -17.084 1.00 95.50 322 TYR A C 1
ATOM 2436 O O . TYR A 1 322 ? 16.389 -6.574 -16.914 1.00 95.50 322 TYR A O 1
ATOM 2444 N N . ASP A 1 323 ? 15.582 -8.140 -18.305 1.00 95.19 323 ASP A N 1
ATOM 2445 C CA . ASP A 1 323 ? 16.101 -7.513 -19.521 1.00 95.19 323 ASP A CA 1
ATOM 2446 C C . ASP A 1 323 ? 15.202 -6.352 -19.973 1.00 95.19 323 ASP A C 1
ATOM 2448 O O . ASP A 1 323 ? 14.201 -6.518 -20.672 1.00 95.19 323 ASP A O 1
ATOM 2452 N N . SER A 1 324 ? 15.581 -5.134 -19.579 1.00 94.25 324 SER A N 1
ATOM 2453 C CA . SER A 1 324 ? 14.838 -3.924 -19.946 1.00 94.25 324 SER A CA 1
ATOM 2454 C C . SER A 1 324 ? 14.770 -3.677 -21.461 1.00 94.25 324 SER A C 1
ATOM 2456 O O . SER A 1 324 ? 13.850 -2.999 -21.915 1.00 94.25 324 SER A O 1
ATOM 2458 N N . VAL A 1 325 ? 15.710 -4.210 -22.253 1.00 95.56 325 VAL A N 1
ATOM 2459 C CA . VAL A 1 325 ? 15.737 -4.026 -23.712 1.00 95.56 325 VAL A CA 1
ATOM 2460 C C . VAL A 1 325 ? 14.653 -4.878 -24.358 1.00 95.56 325 VAL A C 1
ATOM 2462 O O . VAL A 1 325 ? 13.886 -4.362 -25.173 1.00 95.56 325 VAL A O 1
ATOM 2465 N N . GLN A 1 326 ? 14.529 -6.142 -23.944 1.00 96.75 326 GLN A N 1
ATOM 2466 C CA . GLN A 1 326 ? 13.459 -7.031 -24.409 1.00 96.75 326 GLN A CA 1
ATOM 2467 C C . GLN A 1 326 ? 12.079 -6.492 -24.034 1.00 96.75 326 GLN A C 1
ATOM 2469 O O . GLN A 1 326 ? 11.211 -6.390 -24.899 1.00 96.75 326 GLN A O 1
ATOM 2474 N N . TRP A 1 327 ? 11.904 -6.038 -22.789 1.00 97.25 327 TRP A N 1
ATOM 2475 C CA . TRP A 1 327 ? 10.662 -5.399 -22.350 1.00 97.25 327 TRP A CA 1
ATOM 2476 C C . TRP A 1 327 ? 10.288 -4.170 -23.197 1.00 97.25 327 TRP A C 1
ATOM 2478 O O . TRP A 1 327 ? 9.128 -4.008 -23.576 1.00 97.25 327 TRP A O 1
ATOM 2488 N N . LYS A 1 328 ? 11.258 -3.307 -23.535 1.00 96.88 328 LYS A N 1
ATOM 2489 C CA . LYS A 1 328 ? 11.024 -2.129 -24.394 1.00 96.88 328 LYS A CA 1
ATOM 2490 C C . LYS A 1 328 ? 10.699 -2.514 -25.836 1.00 96.88 328 LYS A C 1
ATOM 2492 O O . LYS A 1 328 ? 9.818 -1.902 -26.437 1.00 96.88 328 LYS A O 1
ATOM 2497 N N . ALA A 1 329 ? 11.379 -3.520 -26.386 1.00 97.31 329 ALA A N 1
ATOM 2498 C CA . ALA A 1 329 ? 11.105 -4.030 -27.727 1.00 97.31 329 ALA A CA 1
ATOM 2499 C C . ALA A 1 329 ? 9.697 -4.639 -27.819 1.00 97.31 329 ALA A C 1
ATOM 2501 O O . ALA A 1 329 ? 8.958 -4.339 -28.758 1.00 97.31 329 ALA A O 1
ATOM 2502 N N . TRP A 1 330 ? 9.301 -5.425 -26.814 1.00 97.56 330 TRP A N 1
ATOM 2503 C CA . TRP A 1 330 ? 7.945 -5.954 -26.692 1.00 97.56 330 TRP A CA 1
ATOM 2504 C C . TRP A 1 330 ? 6.908 -4.829 -26.631 1.00 97.56 330 TRP A C 1
ATOM 2506 O O . TRP A 1 330 ? 5.980 -4.820 -27.435 1.00 97.56 330 TRP A O 1
ATOM 2516 N N . LEU A 1 331 ? 7.106 -3.829 -25.763 1.00 97.00 331 LEU A N 1
ATOM 2517 C CA . LEU A 1 331 ? 6.184 -2.700 -25.626 1.00 97.00 331 LEU A CA 1
ATOM 2518 C C . LEU A 1 331 ? 6.036 -1.913 -26.942 1.00 97.00 331 LEU A C 1
ATOM 2520 O O . LEU A 1 331 ? 4.932 -1.518 -27.310 1.00 97.00 331 LEU A O 1
ATOM 2524 N N . ALA A 1 332 ? 7.133 -1.712 -27.678 1.00 96.94 332 ALA A N 1
ATOM 2525 C CA . ALA A 1 332 ? 7.106 -1.057 -28.986 1.00 96.94 332 ALA A CA 1
ATOM 2526 C C . ALA A 1 332 ? 6.339 -1.876 -30.040 1.00 96.94 332 ALA A C 1
ATOM 2528 O O . ALA A 1 332 ? 5.639 -1.302 -30.876 1.00 96.94 332 ALA A O 1
ATOM 2529 N N . ASN A 1 333 ? 6.447 -3.206 -30.004 1.00 96.56 333 ASN A N 1
ATOM 2530 C CA . ASN A 1 333 ? 5.693 -4.093 -30.889 1.00 96.56 333 ASN A CA 1
ATOM 2531 C C . ASN A 1 333 ? 4.203 -4.130 -30.525 1.00 96.56 333 ASN A C 1
ATOM 2533 O O . ASN A 1 333 ? 3.371 -4.050 -31.426 1.00 96.56 333 ASN A O 1
ATOM 2537 N N . ALA A 1 334 ? 3.867 -4.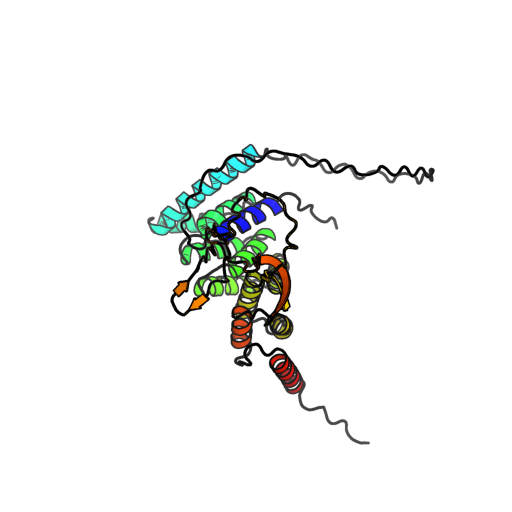171 -29.232 1.00 94.38 334 ALA A N 1
ATOM 2538 C CA . ALA A 1 334 ? 2.488 -4.097 -28.748 1.00 94.38 334 ALA A CA 1
ATOM 2539 C C . ALA A 1 334 ? 1.811 -2.790 -29.196 1.00 94.38 334 ALA A C 1
ATOM 2541 O O . ALA A 1 334 ? 0.745 -2.821 -29.802 1.00 94.38 334 ALA A O 1
ATOM 2542 N N . ALA A 1 335 ? 2.493 -1.649 -29.041 1.00 93.06 335 ALA A N 1
ATOM 2543 C CA . ALA A 1 335 ? 1.981 -0.356 -29.499 1.00 93.06 335 ALA A CA 1
ATOM 2544 C C . ALA A 1 335 ? 1.748 -0.294 -31.024 1.00 93.06 335 ALA A C 1
ATOM 2546 O O . ALA A 1 335 ? 0.819 0.369 -31.484 1.00 93.06 335 ALA A O 1
ATOM 2547 N N . ARG A 1 336 ? 2.572 -0.984 -31.828 1.00 93.38 336 ARG A N 1
ATOM 2548 C CA . ARG A 1 336 ? 2.367 -1.101 -33.285 1.00 93.38 336 ARG A CA 1
ATOM 2549 C C . ARG A 1 336 ? 1.184 -1.999 -33.636 1.00 93.38 336 ARG A C 1
ATOM 2551 O O . ARG A 1 336 ? 0.497 -1.710 -34.610 1.00 93.38 336 ARG A O 1
ATOM 2558 N N . ALA A 1 337 ? 0.966 -3.072 -32.877 1.00 92.75 337 ALA A N 1
ATOM 2559 C CA . ALA A 1 337 ? -0.178 -3.957 -33.068 1.00 92.75 337 ALA A CA 1
ATOM 2560 C C . ALA A 1 337 ? -1.498 -3.224 -32.772 1.00 92.75 337 ALA A C 1
ATOM 2562 O O . ALA A 1 337 ? -2.428 -3.302 -33.575 1.00 92.75 337 ALA A O 1
ATOM 2563 N N . ASP A 1 338 ? -1.540 -2.437 -31.692 1.00 90.56 338 ASP A N 1
ATOM 2564 C CA . ASP A 1 338 ? -2.719 -1.654 -31.295 1.00 90.56 338 ASP A CA 1
ATOM 2565 C C . ASP A 1 338 ? -3.045 -0.513 -32.275 1.00 90.56 338 ASP A C 1
ATOM 2567 O O . ASP A 1 338 ? -4.211 -0.170 -32.469 1.00 90.56 338 ASP A O 1
ATOM 2571 N N . ALA A 1 339 ? -2.034 0.065 -32.937 1.00 90.81 339 ALA A N 1
ATOM 2572 C CA . ALA A 1 339 ? -2.227 1.118 -33.938 1.00 90.81 339 ALA A CA 1
ATOM 2573 C C . ALA A 1 339 ? -2.935 0.631 -35.223 1.00 90.81 339 ALA A C 1
ATOM 2575 O O . ALA A 1 339 ? -3.362 1.452 -36.039 1.00 90.81 339 ALA A O 1
ATOM 2576 N N . GLY A 1 340 ? -3.073 -0.687 -35.402 1.00 87.88 340 GLY A N 1
ATOM 2577 C CA . GLY A 1 340 ? -3.617 -1.297 -36.609 1.00 87.88 340 GLY A CA 1
ATOM 2578 C C . GLY A 1 340 ? -2.684 -1.168 -37.823 1.00 87.88 340 GLY A C 1
ATOM 2579 O O . GLY A 1 340 ? -1.680 -0.451 -37.796 1.00 87.88 340 GLY A O 1
ATOM 2580 N N . PRO A 1 341 ? -2.976 -1.882 -38.925 1.00 86.69 341 PRO A N 1
ATOM 2581 C CA . PRO A 1 341 ? -2.203 -1.740 -40.150 1.00 86.69 341 PRO A CA 1
ATOM 2582 C C . PRO A 1 341 ? -2.302 -0.292 -40.659 1.00 86.69 341 PRO A C 1
ATOM 2584 O O . PRO A 1 341 ? -3.391 0.291 -40.617 1.00 86.69 341 PRO A O 1
ATOM 2587 N N . PRO A 1 342 ? -1.203 0.298 -41.171 1.00 82.81 342 PRO A N 1
ATOM 2588 C CA . PRO A 1 342 ? -1.239 1.647 -41.716 1.00 82.81 342 PRO A CA 1
ATOM 2589 C C . PRO A 1 342 ? -2.340 1.724 -42.773 1.00 82.81 342 PRO A C 1
ATOM 2591 O O . PRO A 1 342 ? -2.370 0.928 -43.717 1.00 82.81 342 PRO A O 1
ATOM 2594 N N . LYS A 1 343 ? -3.273 2.664 -42.587 1.00 85.69 343 LYS A N 1
ATOM 2595 C CA . LYS A 1 343 ? -4.377 2.892 -43.520 1.00 85.69 343 LYS A CA 1
ATOM 2596 C C . LYS A 1 343 ? -3.761 3.170 -44.890 1.00 85.69 343 LYS A C 1
ATOM 2598 O O . LYS A 1 343 ? -3.098 4.190 -45.065 1.00 85.69 343 LYS A O 1
ATOM 2603 N N . ARG A 1 344 ? -3.922 2.236 -45.836 1.00 84.12 344 ARG A N 1
ATOM 2604 C CA . ARG A 1 344 ? -3.402 2.389 -47.199 1.00 84.12 344 ARG A CA 1
ATOM 2605 C C . ARG A 1 344 ? -4.041 3.640 -47.791 1.00 84.12 344 ARG A C 1
ATOM 2607 O O . ARG A 1 344 ? -5.249 3.666 -48.016 1.00 84.12 344 ARG A O 1
ATOM 2614 N N . VAL A 1 345 ? -3.244 4.687 -47.972 1.00 84.06 345 VAL A N 1
ATOM 2615 C CA . VAL A 1 345 ? -3.680 5.884 -48.688 1.00 84.06 345 VAL A CA 1
ATOM 2616 C C . VAL A 1 345 ? -3.883 5.458 -50.147 1.00 84.06 345 VAL A C 1
ATOM 2618 O O . VAL A 1 345 ? -2.981 4.810 -50.686 1.00 84.06 345 VAL A O 1
ATOM 2621 N N . PRO A 1 346 ? -5.045 5.723 -50.771 1.00 78.44 346 PRO A N 1
ATOM 2622 C CA . PRO A 1 346 ? -5.246 5.426 -52.185 1.00 78.44 346 PRO A CA 1
ATOM 2623 C C . PRO A 1 346 ? -4.140 6.091 -53.005 1.00 78.44 346 PRO A C 1
ATOM 2625 O O . PRO A 1 346 ? -3.872 7.279 -52.827 1.00 78.44 346 PRO A O 1
ATOM 2628 N N . PHE A 1 347 ? -3.468 5.307 -53.845 1.00 80.25 347 PHE A N 1
ATOM 2629 C CA . PHE A 1 347 ? -2.484 5.831 -54.787 1.00 80.25 347 PHE A CA 1
ATOM 2630 C C . PHE A 1 347 ? -3.247 6.623 -55.871 1.00 80.25 347 PHE A C 1
ATOM 2632 O O . PHE A 1 347 ? -4.250 6.088 -56.353 1.00 80.25 347 PHE A O 1
ATOM 2639 N N . PRO A 1 348 ? -2.862 7.877 -56.180 1.00 81.75 348 PRO A N 1
ATOM 2640 C CA . PRO A 1 348 ? -3.546 8.711 -57.170 1.00 81.75 348 PRO A CA 1
ATOM 2641 C C . PRO A 1 348 ? -3.370 8.217 -58.608 1.00 81.75 348 PRO A C 1
ATOM 2643 O O . PRO A 1 348 ? -2.325 7.585 -58.899 1.00 81.75 348 PRO A O 1
#

Foldseek 3Di:
DDDDDPDPCVVLVVVVVVLLVPPPDDDDDDDDDDDDDDDDDDDDDDDDDDDDDDDDPDPDDDPDPPPPPPPQPPVNLVVLLVVLLVVVQVLLVCCVDNDPVSVVVSLCVLLPDADPSSLSSQCSRQVPHDLVSVLSLLNSLLSYLDLVSLLVLLVSLLRPPDPVSNLSNLVSLVVCVPRPSNVVSVVNLVCQCVDPPLSSVLSSLLNCLSNLPPVCLLSLLCNQWDWDFDFDFDWDFDQDPPDPDDDDDDFDWDWDFPDFDDDVPDTDRPGDRPRQDPDPPPDDDDDRDGRTDGDTDGDTDTDGRVSSQVSSCSNPVDHPDSPSVVSVVVVVVVVVVVVPDPDPDDDD

Sequence (348 aa):
MSKPGVSGSAHALRIFRWALMTGAAFGVTPLTGAPFQDRAKQERPTVNESSDEERVPKPLEPGEPDSTEKQLSKSEKQKLHDAWIKRFQGAAKILHSGKADQVRDVETMILGEKDPHSLGPMLQVLGRETAPIRLLLDRNLAAREDELAWVALAERLLVEPEADVRRGLVRLIEAKPDHPGSKRFFEHIRNALKSTNPVRSGLGALAVADLGWKDRIPELIDRLAPIRFVRSVEWVPSAVSSGSGLAMGSVDSYVIVPVPVVGPGVVAYGQQIIPVGNGLALGGGGSPSVSMRPVMRAGRMSQPNPAVRAALVSLTGEDFGYDSVQWKAWLANAARADAGPPKRVPFP

Radius of gyration: 29.21 Å; chains: 1; bounding box: 87×74×85 Å

pLDDT: mean 76.7, std 23.62, range [29.83, 98.44]

Secondary structure (DSSP, 8-state):
-PPP---STHHHHHHHHHHHHT-SS------------------------------PPPP---------S----HHHHHHHHHHHHHHHHHHHHHHHHS-HHHHHHHHHHHHH---GGGHHHHHHHHTTS-HHHHHHHHHHHHH---HHHHHHHHHHHHH---HHHHHHHHHHHHT-TT-TTHHHHHHHHHHHHT-SSHHHHHHHHHHHHHTT-GGGHHHHHTTSS-EEEEEEEEEEEE---------------EEE-PPPEEETTEEE---EEE--------S-S-----EEEEEEEEEEEE---HHHHHHHHHHHS---TT-HHHHHHHHHHHHHHHT-S---PPP-